Protein AF-A0A1D1ZJM0-F1 (afdb_monomer)

Sequence (199 aa):
EEEEEEEAQLQVHSNWLFLPWQRIHLYFFERVLGKLLDDDSFALPYWNWDQNPNNNSAEDNFANMHYFNVDKTAEHFMGGKHVTGSLERALHHNIQIGVDGPGNPYGEDMGNFYSSGRDAMFYGLHANVDRMWDVWTKAFNHNNLEDEEWLTSAFYLYDENAQLVRVRVSDILDSEKLGYTYEELPEATVPVATTSTRT

Radius of gyration: 19.1 Å; Cα contacts (8 Å, |Δi|>4): 253; chains: 1; bounding box: 69×48×47 Å

Nearest PDB structures (foldseek):
  5ce9-assembly1_A  TM=8.779E-01  e=5.915E-14  Juglans regia
  1bt3-assembly1_A  TM=8.860E-01  e=1.459E-13  Ipomoea batatas
  6els-assembly1_A  TM=8.598E-01  e=2.362E-13  Malus domestica
  6hqj-assembly1_A  TM=8.472E-01  e=2.062E-12  Solanum lycopersicum
  8b74-assembly1_A  TM=6.623E-01  e=1.179E-07  Hahella

Organism: NCBI:txid1678845

Secondary structure (DSSP, 8-state):
------------SSSTTHHHHHHHHHHHHHHHHHHHHT-TT--PPP---S--TT---HHHHHHHHGGGTTTS-HHHHHEETTEE-HIIIIIIHHHHHHHS-TT-TT--STTSTTTGGGSTHHHHHHHHHHHHHHHHHHTS-PPPP--HHHHH-EEEEE-TTS-EEEEEGGGSS-HHHHT--PPPPPPP------PPPP-

Mean predicted aligned error: 7.59 Å

InterPro domains:
  IPR002227 Tyrosinase copper-binding domain [PF00264] (7-65)
  IPR002227 Tyrosinase copper-binding domain [PF00264] (71-138)
  IPR002227 Tyrosinase copper-binding domain [PR00092] (13-30)
  IPR002227 Tyrosinase copper-binding domain [PR00092] (44-49)
  IPR008922 Di-copper centre-containing domain superfamily [G3DSA:1.10.1280.10] (54-190)
  IPR008922 Di-copper centre-containing domain superfamily [SSF48056] (8-186)
  IPR022739 Polyphenol oxidase, central domain [PF12142] (145-186)
  IPR050316 Tyrosinase and Hemocyanin [PTHR11474] (72-187)

Solvent-accessible surface area (backbone atoms only — not comparable to full-atom values): 11789 Å² total; per-residue (Å²): 135,83,80,80,78,76,85,77,76,91,71,49,68,60,13,47,46,33,61,53,49,53,46,55,53,47,55,36,51,39,48,34,48,15,64,76,68,75,30,96,80,57,73,78,66,53,48,77,81,58,64,37,95,87,47,67,19,54,58,52,24,48,55,74,40,48,88,55,50,48,84,74,45,42,50,45,25,46,11,32,90,84,34,58,8,29,46,55,69,43,59,51,45,54,54,33,52,59,70,38,51,94,82,40,94,76,26,57,36,48,45,25,85,93,36,14,83,77,39,75,63,43,58,17,47,50,41,32,55,45,45,51,54,51,44,45,36,65,77,66,67,46,65,75,80,81,49,63,69,61,37,65,38,68,49,77,47,57,43,72,81,73,43,84,42,80,46,39,42,64,76,60,78,48,50,66,85,73,72,52,83,74,86,85,56,51,77,62,76,77,76,77,83,77,79,87,80,85,131

Foldseek 3Di:
DDPPPDPDDDDCAFALNVLVVLLVVLLQVQQLVCVVVVHPPGDDAADPPLADPVARALCSSVVVVVVLVCQPAQCQNRNHHRGGHSLRVPDLQVVQQVPQPPPDPVSPDRNDPVRNVVDPVSSNHSVVVNVSLVCSCPVVVHDHDPDPCQQQDWDWDAHSVRDTDIDGSVCPSDVVSSPDDDDDGDHDPPPDDDDDDDD

pLDDT: mean 85.19, std 14.71, range [40.94, 98.06]

Structure (mmCIF, N/CA/C/O backbone):
data_AF-A0A1D1ZJM0-F1
#
_entry.id   AF-A0A1D1ZJM0-F1
#
loop_
_atom_site.group_PDB
_atom_site.id
_atom_site.type_symbol
_atom_site.label_atom_id
_atom_site.label_alt_id
_atom_site.label_comp_id
_atom_site.label_asym_id
_atom_site.label_entity_id
_atom_site.label_seq_id
_atom_site.pdbx_PDB_ins_code
_atom_site.Cartn_x
_atom_site.Cartn_y
_atom_site.Cartn_z
_atom_site.occupancy
_atom_site.B_iso_or_equiv
_atom_site.auth_seq_id
_atom_site.auth_comp_id
_atom_site.auth_asym_id
_atom_site.auth_atom_id
_atom_site.pdbx_PDB_model_num
ATOM 1 N N . GLU A 1 1 ? -21.356 25.709 -27.944 1.00 40.94 1 GLU A N 1
ATOM 2 C CA . GLU A 1 1 ? -21.095 24.263 -27.979 1.00 40.94 1 GLU A CA 1
ATOM 3 C C . GLU A 1 1 ? -20.621 23.926 -26.582 1.00 40.94 1 GLU A C 1
ATOM 5 O O . GLU A 1 1 ? -19.671 24.547 -26.126 1.00 40.94 1 GLU A O 1
ATOM 10 N N . GLU A 1 2 ? -21.418 23.158 -25.846 1.00 46.84 2 GLU A N 1
ATOM 11 C CA . GLU A 1 2 ? -21.049 22.663 -24.519 1.00 46.84 2 GLU A CA 1
ATOM 12 C C . GLU A 1 2 ? -20.152 21.448 -24.764 1.00 46.84 2 GLU A C 1
ATOM 14 O O . GLU A 1 2 ? -20.564 20.517 -25.455 1.00 46.84 2 GLU A O 1
ATOM 19 N N . GLU A 1 3 ? -18.900 21.511 -24.314 1.00 52.44 3 GLU A N 1
ATOM 20 C CA . GLU A 1 3 ? -18.009 20.354 -24.310 1.00 52.44 3 GLU A CA 1
ATOM 21 C C . GLU A 1 3 ? -18.566 19.366 -23.275 1.00 52.44 3 GLU A C 1
ATOM 23 O O . GLU A 1 3 ? -18.650 19.691 -22.091 1.00 52.44 3 GLU A O 1
ATOM 28 N N . GLU A 1 4 ? -19.020 18.192 -23.721 1.00 57.53 4 GLU A N 1
ATOM 29 C CA . GLU A 1 4 ? -19.275 17.064 -22.823 1.00 57.53 4 GLU A CA 1
ATOM 30 C C . GLU A 1 4 ? -17.941 16.706 -22.153 1.00 57.53 4 GLU A C 1
ATOM 32 O O . GLU A 1 4 ? -17.035 16.188 -22.808 1.00 57.53 4 GLU A O 1
ATOM 37 N N . GLU A 1 5 ? -17.793 17.013 -20.861 1.00 61.44 5 GLU A N 1
ATOM 38 C CA . GLU A 1 5 ? -16.731 16.426 -20.043 1.00 61.44 5 GLU A CA 1
ATOM 39 C C . GLU A 1 5 ? -16.949 14.909 -20.026 1.00 61.44 5 GLU A C 1
ATOM 41 O O . GLU A 1 5 ? -17.910 14.406 -19.444 1.00 61.44 5 GLU A O 1
ATOM 46 N N . GLU A 1 6 ? -16.077 14.176 -20.715 1.00 61.88 6 GLU A N 1
ATOM 47 C CA . GLU A 1 6 ? -16.038 12.718 -20.688 1.00 61.88 6 GLU A CA 1
ATOM 48 C C . GLU A 1 6 ? -15.867 12.263 -19.225 1.00 61.88 6 GLU A C 1
ATOM 50 O O . GLU A 1 6 ? -14.892 12.641 -18.571 1.00 61.88 6 GLU A O 1
ATOM 55 N N . GLU A 1 7 ? -16.827 11.498 -18.679 1.00 64.62 7 GLU A N 1
ATOM 56 C CA . GLU A 1 7 ? -16.760 10.979 -17.304 1.00 64.62 7 GLU A CA 1
ATOM 57 C C . GLU A 1 7 ? -15.490 10.130 -17.130 1.00 64.62 7 GLU A C 1
ATOM 59 O O . GLU A 1 7 ? -15.437 8.951 -17.493 1.00 64.62 7 GLU A O 1
ATOM 64 N N . ALA A 1 8 ? -14.445 10.728 -16.561 1.00 73.81 8 ALA A N 1
ATOM 65 C CA . ALA A 1 8 ? -13.213 10.025 -16.256 1.00 73.81 8 ALA A CA 1
ATOM 66 C C . ALA A 1 8 ? -13.475 8.989 -15.153 1.00 73.81 8 ALA A C 1
ATOM 68 O O . ALA A 1 8 ? -13.790 9.328 -14.010 1.00 73.81 8 ALA A O 1
ATOM 69 N N . GLN A 1 9 ? -13.328 7.705 -15.484 1.00 82.31 9 GLN A N 1
ATOM 70 C CA . GLN A 1 9 ? -13.395 6.635 -14.494 1.00 82.31 9 GLN A CA 1
ATOM 71 C C . GLN A 1 9 ? -12.169 6.691 -13.578 1.00 82.31 9 GLN A C 1
ATOM 73 O O . GLN A 1 9 ? -11.029 6.738 -14.044 1.00 82.31 9 GLN A O 1
ATOM 78 N N . LEU A 1 10 ? -12.397 6.640 -12.264 1.00 87.50 10 LEU A N 1
ATOM 79 C CA . LEU A 1 10 ? -11.316 6.531 -11.289 1.00 87.50 10 LEU A CA 1
ATOM 80 C C . LEU A 1 10 ? -10.560 5.209 -11.493 1.00 87.50 10 LEU A C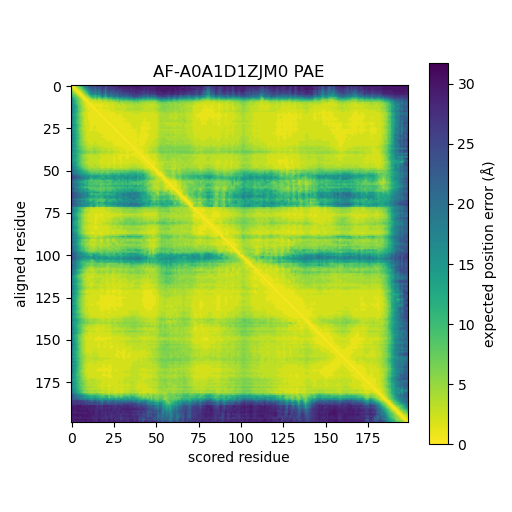 1
ATOM 82 O O . LEU A 1 10 ? -11.136 4.129 -11.365 1.00 87.50 10 LEU A O 1
ATOM 86 N N . GLN A 1 11 ? -9.256 5.304 -11.749 1.00 92.75 11 GLN A N 1
ATOM 87 C CA . GLN A 1 11 ? -8.333 4.175 -11.804 1.00 92.75 11 GLN A CA 1
ATOM 88 C C . GLN A 1 11 ? -7.200 4.404 -10.800 1.00 92.75 11 GLN A C 1
ATOM 90 O O . GLN A 1 11 ? -6.495 5.408 -10.864 1.00 92.75 11 GLN A O 1
ATOM 95 N N . VAL A 1 12 ? -7.022 3.462 -9.876 1.00 95.06 12 VAL A N 1
ATOM 96 C CA . VAL A 1 12 ? -6.002 3.525 -8.813 1.00 95.06 12 VAL A CA 1
ATOM 97 C C . VAL A 1 12 ? -4.722 2.762 -9.163 1.00 95.06 12 VAL A C 1
ATOM 99 O O . VAL A 1 12 ? -3.704 2.952 -8.510 1.00 95.06 12 VAL A O 1
ATOM 102 N N . HIS A 1 13 ? -4.765 1.918 -10.194 1.00 94.94 13 HIS A N 1
ATOM 103 C CA . HIS A 1 13 ? -3.613 1.186 -10.715 1.00 94.94 13 HIS A CA 1
ATOM 104 C C . HIS A 1 13 ? -2.900 1.977 -11.819 1.00 94.94 13 HIS A C 1
ATOM 106 O O . HIS A 1 13 ? -3.483 2.827 -12.496 1.00 94.94 13 HIS A O 1
ATOM 112 N N . SER A 1 14 ? -1.633 1.652 -12.047 1.00 94.19 14 SER A N 1
ATOM 113 C CA . SER A 1 14 ? -0.761 2.223 -13.072 1.00 94.19 14 SER A CA 1
ATOM 114 C C . SER A 1 14 ? -0.530 3.725 -12.934 1.00 94.19 14 SER A C 1
ATOM 116 O O . SER A 1 14 ? -0.312 4.426 -13.922 1.00 94.19 14 SER A O 1
ATOM 118 N N . ASN A 1 15 ? -0.568 4.213 -11.696 1.00 94.94 15 ASN A N 1
ATOM 119 C CA . ASN A 1 15 ? -0.260 5.587 -11.336 1.00 94.94 15 ASN A CA 1
ATOM 120 C C . ASN A 1 15 ? 0.111 5.695 -9.847 1.00 94.94 15 ASN A C 1
ATOM 122 O O . ASN A 1 15 ? 0.038 4.727 -9.092 1.00 94.94 15 ASN A O 1
ATOM 126 N N . TRP A 1 16 ? 0.464 6.903 -9.419 1.00 96.31 16 TRP A N 1
ATOM 127 C CA . TRP A 1 16 ? 0.872 7.241 -8.052 1.00 96.31 16 TRP A CA 1
ATOM 128 C C . TRP A 1 16 ? -0.140 6.906 -6.930 1.00 96.31 16 TRP A C 1
ATOM 130 O O . TRP A 1 16 ? 0.226 6.937 -5.755 1.00 96.31 16 TRP A O 1
ATOM 140 N N . LEU A 1 17 ? -1.401 6.579 -7.244 1.00 97.31 17 LEU A N 1
ATOM 141 C CA . LEU A 1 17 ? -2.429 6.207 -6.266 1.00 97.31 17 LEU A CA 1
ATOM 142 C C . LEU A 1 17 ? -2.340 4.740 -5.845 1.00 97.31 17 LEU A C 1
ATOM 144 O O . LEU A 1 17 ? -2.993 4.370 -4.870 1.00 97.31 17 LEU A O 1
ATOM 148 N N . PHE A 1 18 ? -1.524 3.928 -6.524 1.00 97.19 18 PHE A N 1
ATOM 149 C CA . PHE A 1 18 ? -1.410 2.499 -6.261 1.00 97.19 18 PHE A CA 1
ATOM 150 C C . PHE A 1 18 ? -1.062 2.214 -4.795 1.00 97.19 18 PHE A C 1
ATOM 152 O O . PHE A 1 18 ? -1.856 1.596 -4.092 1.00 97.19 18 PHE A O 1
ATOM 159 N N . LEU A 1 19 ? 0.078 2.705 -4.296 1.00 97.12 19 LEU A N 1
ATOM 160 C CA . LEU A 1 19 ? 0.510 2.408 -2.922 1.00 97.12 19 LEU A CA 1
ATOM 161 C C . LEU A 1 19 ? -0.447 2.970 -1.854 1.00 97.12 19 LEU A C 1
ATOM 163 O O . LEU A 1 19 ? -0.841 2.203 -0.971 1.00 97.12 19 LEU A O 1
ATOM 167 N N . PRO A 1 20 ? -0.901 4.241 -1.933 1.00 97.94 20 PRO A N 1
ATOM 168 C CA . PRO A 1 20 ? -1.884 4.762 -0.986 1.00 97.94 20 PRO A CA 1
ATOM 169 C C . PRO A 1 20 ? -3.190 3.970 -0.950 1.00 97.94 20 PRO A C 1
ATOM 171 O O . PRO A 1 20 ? -3.712 3.701 0.132 1.00 97.94 20 PRO A O 1
ATOM 174 N N . TRP A 1 21 ? -3.711 3.578 -2.117 1.00 97.69 21 TRP A N 1
ATOM 175 C CA . TRP A 1 21 ? -4.933 2.786 -2.206 1.00 97.69 21 TRP A CA 1
ATOM 176 C C . TRP A 1 21 ? -4.777 1.438 -1.500 1.00 97.69 21 TRP A C 1
ATOM 178 O O . TRP A 1 21 ? -5.627 1.082 -0.685 1.00 97.69 21 TRP A O 1
ATOM 188 N N . GLN A 1 22 ? -3.681 0.715 -1.759 1.00 97.31 22 GLN A N 1
ATOM 189 C CA . GLN A 1 22 ? -3.455 -0.588 -1.129 1.00 97.31 22 GLN A CA 1
ATOM 190 C C . GLN A 1 22 ? -3.297 -0.466 0.392 1.00 97.31 22 GLN A C 1
ATOM 192 O O . GLN A 1 22 ? -3.917 -1.242 1.119 1.00 97.31 22 GLN A O 1
ATOM 197 N N . ARG A 1 23 ? -2.563 0.542 0.889 1.00 98.06 23 ARG A N 1
ATOM 198 C CA . ARG A 1 23 ? -2.434 0.802 2.334 1.00 98.06 23 ARG A CA 1
ATOM 199 C C . ARG A 1 23 ? -3.789 1.064 2.989 1.00 98.06 23 ARG A C 1
ATOM 201 O O . ARG A 1 23 ? -4.115 0.447 3.998 1.00 98.06 23 ARG A O 1
ATOM 208 N N . ILE A 1 24 ? -4.597 1.954 2.411 1.00 98.00 24 ILE A N 1
ATOM 209 C CA . ILE A 1 24 ? -5.918 2.298 2.958 1.00 98.00 24 ILE A CA 1
ATOM 210 C C . ILE A 1 24 ? -6.856 1.086 2.926 1.00 98.00 24 ILE A C 1
ATOM 212 O O . ILE A 1 24 ? -7.572 0.834 3.896 1.00 98.00 24 ILE A O 1
ATOM 216 N N . HIS A 1 25 ? -6.849 0.327 1.829 1.00 97.56 25 HIS A N 1
ATOM 217 C CA . HIS A 1 25 ? -7.660 -0.877 1.695 1.00 97.56 25 HIS A CA 1
ATOM 218 C C . HIS A 1 25 ? -7.317 -1.904 2.781 1.00 97.56 25 HIS A C 1
ATOM 220 O O . HIS A 1 25 ? -8.219 -2.383 3.470 1.00 97.56 25 HIS A O 1
ATOM 226 N N . LEU A 1 26 ? -6.029 -2.195 2.977 1.00 97.81 26 LEU A N 1
ATOM 227 C CA . LEU A 1 26 ? -5.570 -3.140 3.994 1.00 97.81 26 LEU A CA 1
ATOM 228 C C . LEU A 1 26 ? -5.827 -2.646 5.414 1.00 97.81 26 LEU A C 1
ATOM 230 O O . LEU A 1 26 ? -6.268 -3.438 6.238 1.00 97.81 26 LEU A O 1
ATOM 234 N N . TYR A 1 27 ? -5.631 -1.353 5.681 1.00 97.81 27 TYR A N 1
ATOM 235 C CA . TYR A 1 27 ? -5.886 -0.756 6.992 1.00 97.81 27 TYR A CA 1
ATOM 236 C C . TYR A 1 27 ? -7.319 -1.020 7.471 1.00 97.81 27 TYR A C 1
ATOM 238 O O . TYR A 1 27 ? -7.537 -1.507 8.580 1.00 97.81 27 TYR A O 1
ATOM 246 N N . PHE A 1 28 ? -8.318 -0.747 6.628 1.00 97.88 28 PHE A N 1
ATOM 247 C CA . PHE A 1 28 ? -9.707 -1.023 6.995 1.00 97.88 28 PHE A CA 1
ATOM 248 C C . PHE A 1 28 ? -10.022 -2.520 6.993 1.00 97.88 28 PHE A C 1
ATOM 250 O O . PHE A 1 28 ? -10.759 -2.981 7.863 1.00 97.88 28 PHE A O 1
ATOM 257 N N . PHE A 1 29 ? -9.453 -3.291 6.062 1.00 97.69 29 PHE A N 1
ATOM 258 C CA . PHE A 1 29 ? -9.653 -4.739 6.013 1.00 97.69 29 PHE A CA 1
ATOM 259 C C . PHE A 1 29 ? -9.155 -5.437 7.289 1.00 97.69 29 PHE A C 1
ATOM 261 O O . PHE A 1 29 ? -9.890 -6.227 7.880 1.00 97.69 29 PHE A O 1
ATOM 268 N N . GLU A 1 30 ? -7.954 -5.097 7.759 1.00 97.81 30 GLU A N 1
ATOM 269 C CA . GLU A 1 30 ? -7.369 -5.609 9.001 1.00 97.81 30 GLU A CA 1
ATOM 270 C C . GLU A 1 30 ? -8.242 -5.285 10.216 1.00 97.81 30 GLU A C 1
ATOM 272 O O . GLU A 1 30 ? -8.583 -6.181 10.986 1.00 97.81 30 GLU A O 1
ATOM 277 N N . ARG A 1 31 ? -8.689 -4.031 10.354 1.00 97.38 31 ARG A N 1
ATOM 278 C CA . ARG A 1 31 ? -9.548 -3.600 11.471 1.00 97.38 31 ARG A CA 1
ATOM 279 C C . ARG A 1 31 ? -10.908 -4.286 11.475 1.00 97.38 31 ARG A C 1
ATOM 281 O O . ARG A 1 31 ? -11.417 -4.655 12.534 1.00 97.38 31 ARG A O 1
ATOM 288 N N . VAL A 1 32 ? -11.505 -4.467 10.295 1.00 97.81 32 VAL A N 1
ATOM 289 C CA . VAL A 1 32 ? -12.755 -5.220 10.146 1.00 97.81 32 VAL A CA 1
ATOM 290 C C . VAL A 1 32 ? -12.545 -6.666 10.596 1.00 97.81 32 VAL A C 1
ATOM 292 O O . VAL A 1 32 ? -13.364 -7.178 11.356 1.00 97.81 32 VAL A O 1
ATOM 295 N N . LEU A 1 33 ? -11.448 -7.312 10.187 1.00 97.19 33 LEU A N 1
ATOM 296 C CA . LEU A 1 33 ? -11.124 -8.670 10.628 1.00 97.19 33 LEU A CA 1
ATOM 297 C C . LEU A 1 33 ? -10.879 -8.751 12.137 1.00 97.19 33 LEU A C 1
ATOM 299 O O . LEU A 1 33 ? -11.481 -9.609 12.776 1.00 97.19 33 LEU A O 1
ATOM 303 N N . GLY A 1 34 ? -10.086 -7.846 12.715 1.00 97.50 34 GLY A N 1
ATOM 304 C CA . GLY A 1 34 ? -9.846 -7.795 14.160 1.00 97.50 34 GLY A CA 1
ATOM 305 C C . GLY A 1 34 ? -11.149 -7.694 14.953 1.00 97.50 34 GLY A C 1
ATOM 306 O O . GLY A 1 34 ? -11.396 -8.489 15.859 1.00 97.50 34 GLY A O 1
ATOM 307 N N . LYS A 1 35 ? -12.072 -6.824 14.523 1.00 97.56 35 LYS A N 1
ATOM 308 C CA . LYS A 1 35 ? -13.403 -6.719 15.137 1.00 97.56 35 LYS A CA 1
ATOM 309 C C . LYS A 1 35 ? -14.249 -7.985 14.973 1.00 97.56 35 LYS A C 1
ATOM 311 O O . LYS A 1 35 ? -14.972 -8.356 15.894 1.00 97.56 35 LYS A O 1
ATOM 316 N N . LEU A 1 36 ? -14.209 -8.635 13.808 1.00 97.81 36 LEU A N 1
ATOM 317 C CA . LEU A 1 36 ? -14.948 -9.882 13.566 1.00 97.81 36 LEU A CA 1
ATOM 318 C C . LEU A 1 36 ? -14.396 -11.063 14.378 1.00 97.81 36 LEU A C 1
ATOM 320 O O . LEU A 1 36 ? -15.150 -11.986 14.688 1.00 97.81 36 LEU A O 1
ATOM 324 N N . LEU A 1 37 ? -13.103 -11.033 14.699 1.00 97.44 37 LEU A N 1
ATOM 325 C CA . LEU A 1 37 ? -12.405 -12.047 15.485 1.00 97.44 37 LEU A CA 1
ATOM 326 C C . LEU A 1 37 ? -12.428 -11.773 16.996 1.00 97.44 37 LEU A C 1
ATOM 328 O O . LEU A 1 37 ? -12.041 -12.661 17.752 1.00 97.44 37 LEU A O 1
ATOM 332 N N . ASP A 1 38 ? -12.907 -10.599 17.424 1.00 97.44 38 ASP A N 1
ATOM 333 C CA . ASP A 1 38 ? -12.798 -10.114 18.810 1.00 97.44 38 ASP A CA 1
ATOM 334 C C . ASP A 1 38 ? -11.329 -10.075 19.285 1.00 97.44 38 ASP A C 1
ATOM 336 O O . ASP A 1 38 ? -10.998 -10.455 20.408 1.00 97.44 38 ASP A O 1
ATOM 340 N N . ASP A 1 39 ? -10.431 -9.654 18.386 1.00 97.06 39 ASP A N 1
ATOM 341 C CA . ASP A 1 39 ? -8.988 -9.569 18.611 1.00 97.06 39 ASP A CA 1
ATOM 342 C C . ASP A 1 39 ? -8.456 -8.194 18.189 1.00 97.06 39 ASP A C 1
ATOM 344 O O . ASP A 1 39 ? -8.120 -7.953 17.027 1.00 97.06 39 ASP A O 1
ATOM 348 N N . ASP A 1 40 ? -8.347 -7.291 19.166 1.00 92.25 40 ASP A N 1
ATOM 349 C CA . ASP A 1 40 ? -7.781 -5.947 18.989 1.00 92.25 40 ASP A CA 1
ATOM 350 C C . ASP A 1 40 ? -6.267 -5.965 18.678 1.00 92.25 40 ASP A C 1
ATOM 352 O O . ASP A 1 40 ? -5.692 -4.918 18.381 1.00 92.25 40 ASP A O 1
ATOM 356 N N . SER A 1 41 ? -5.608 -7.128 18.764 1.00 94.12 41 SER A N 1
ATOM 357 C CA . SER A 1 41 ? -4.193 -7.320 18.415 1.00 94.12 41 SER A CA 1
ATOM 358 C C . SER A 1 41 ? -3.981 -7.996 17.060 1.00 94.12 41 SER A C 1
ATOM 360 O O . SER A 1 41 ? -2.835 -8.244 16.676 1.00 94.12 41 SER A O 1
ATOM 362 N N . PHE A 1 42 ? -5.066 -8.299 16.340 1.00 95.50 42 PHE A N 1
ATOM 363 C CA . PHE A 1 42 ? -4.993 -8.926 15.030 1.00 95.50 42 PHE A CA 1
ATOM 364 C C . PHE A 1 42 ? -4.171 -8.073 14.059 1.00 95.50 42 PHE A C 1
ATOM 366 O O . PHE A 1 42 ? -4.432 -6.884 13.886 1.00 95.50 42 PHE A O 1
ATOM 373 N N . ALA A 1 43 ? -3.222 -8.720 13.387 1.00 95.62 43 ALA A N 1
ATOM 374 C CA . ALA A 1 43 ? -2.433 -8.136 12.315 1.00 95.62 43 ALA A CA 1
ATOM 375 C C . ALA A 1 43 ? -2.402 -9.094 11.121 1.00 95.62 43 ALA A C 1
ATOM 377 O O . ALA A 1 43 ? -2.254 -10.313 11.283 1.00 95.62 43 ALA A O 1
ATOM 378 N N . LEU A 1 44 ? -2.537 -8.553 9.915 1.00 95.31 44 LEU A N 1
ATOM 379 C CA . LEU A 1 44 ? -2.475 -9.329 8.686 1.00 95.31 44 LEU A CA 1
ATOM 380 C C . LEU A 1 44 ? -1.069 -9.911 8.490 1.00 95.31 44 LEU A C 1
ATOM 382 O O . LEU A 1 44 ? -0.074 -9.186 8.573 1.00 95.31 44 LEU A O 1
ATOM 386 N N . PRO A 1 45 ? -0.948 -11.209 8.158 1.00 94.94 45 PRO A N 1
ATOM 387 C CA . PRO A 1 45 ? 0.327 -11.745 7.715 1.00 94.94 45 PRO A CA 1
ATOM 388 C C . PRO A 1 45 ? 0.686 -11.154 6.347 1.00 94.94 45 PRO A C 1
ATOM 390 O O . PRO A 1 45 ? -0.171 -11.017 5.473 1.00 94.94 45 PRO A O 1
ATOM 393 N N . TYR A 1 46 ? 1.970 -10.877 6.131 1.00 94.56 46 TYR A N 1
ATOM 394 C CA . TYR A 1 46 ? 2.494 -10.481 4.826 1.00 94.56 46 TYR A CA 1
ATOM 395 C C . TYR A 1 46 ? 3.222 -11.652 4.155 1.00 94.56 46 TYR A C 1
ATOM 397 O O . TYR A 1 46 ? 3.903 -12.448 4.804 1.00 94.56 46 TYR A O 1
ATOM 405 N N . TRP A 1 47 ? 3.089 -11.776 2.833 1.00 91.94 47 TRP A N 1
ATOM 406 C CA . TRP A 1 47 ? 3.835 -12.767 2.061 1.00 91.94 47 TRP A CA 1
ATOM 407 C C . TRP A 1 47 ? 5.244 -12.237 1.786 1.00 91.94 47 TRP A C 1
ATOM 409 O O . TRP A 1 47 ? 5.444 -11.477 0.848 1.00 91.94 47 TRP A O 1
ATOM 419 N N . ASN A 1 48 ? 6.220 -12.653 2.594 1.00 88.81 48 ASN A N 1
ATOM 420 C CA . ASN A 1 48 ? 7.616 -12.214 2.502 1.00 88.81 48 ASN A CA 1
ATOM 421 C C . ASN A 1 48 ? 8.368 -12.821 1.294 1.00 88.81 48 ASN A C 1
ATOM 423 O O . ASN A 1 48 ? 9.171 -13.742 1.438 1.00 88.81 48 ASN A O 1
ATOM 427 N N . TRP A 1 49 ? 8.062 -12.355 0.083 1.00 86.56 49 TRP A N 1
ATOM 428 C CA . TRP A 1 49 ? 8.661 -12.842 -1.168 1.00 86.56 49 TRP A CA 1
ATOM 429 C C . TRP A 1 49 ? 9.999 -12.172 -1.525 1.00 86.56 49 TRP A C 1
ATOM 431 O O . TRP A 1 49 ? 10.691 -12.651 -2.422 1.00 86.56 49 TRP A O 1
ATOM 441 N N . ASP A 1 50 ? 10.372 -11.085 -0.844 1.00 81.56 50 ASP A N 1
ATOM 442 C CA . ASP A 1 50 ? 11.654 -10.380 -1.003 1.00 81.56 50 ASP A CA 1
ATOM 443 C C . ASP A 1 50 ? 12.786 -10.980 -0.157 1.00 81.56 50 ASP A C 1
ATOM 445 O O . ASP A 1 50 ? 13.954 -10.654 -0.379 1.00 81.56 50 ASP A O 1
ATOM 449 N N . GLN A 1 51 ? 12.459 -11.869 0.787 1.00 82.12 51 GLN A N 1
ATOM 450 C CA . GLN A 1 51 ? 13.426 -12.472 1.695 1.00 82.12 51 GLN A CA 1
ATOM 451 C C . GLN A 1 51 ? 14.538 -13.208 0.943 1.00 82.12 51 GLN A C 1
ATOM 453 O O . GLN A 1 51 ? 14.316 -14.213 0.259 1.00 82.12 51 GLN A O 1
ATOM 458 N N . ASN A 1 52 ? 15.774 -12.765 1.152 1.00 75.25 52 ASN A N 1
ATOM 459 C CA . ASN A 1 52 ? 16.940 -13.507 0.720 1.00 75.25 52 ASN A CA 1
ATOM 460 C C . ASN A 1 52 ? 17.187 -14.694 1.681 1.00 75.25 52 ASN A C 1
ATOM 462 O O . ASN A 1 52 ? 17.328 -14.509 2.892 1.00 75.25 52 ASN A O 1
ATOM 466 N N . PRO A 1 53 ? 17.269 -15.937 1.165 1.00 75.00 53 PRO A N 1
ATOM 467 C CA . PRO A 1 53 ? 17.403 -17.130 2.003 1.00 75.00 53 PRO A CA 1
ATOM 468 C C . PRO A 1 53 ? 18.744 -17.214 2.748 1.00 75.00 53 PRO A C 1
ATOM 470 O O . PRO A 1 53 ? 18.877 -18.023 3.664 1.00 75.00 53 PRO A O 1
ATOM 473 N N . ASN A 1 54 ? 19.741 -16.411 2.360 1.00 76.00 54 ASN A N 1
ATOM 474 C CA . ASN A 1 54 ? 21.082 -16.423 2.945 1.00 76.00 54 ASN A CA 1
ATOM 475 C C . ASN A 1 54 ? 21.357 -15.231 3.877 1.00 76.00 54 ASN A C 1
ATOM 477 O O . ASN A 1 54 ? 22.281 -15.309 4.685 1.00 76.00 54 ASN A O 1
ATOM 481 N N . ASN A 1 55 ? 20.598 -14.138 3.764 1.00 73.50 55 ASN A N 1
ATOM 482 C CA . ASN A 1 55 ? 20.707 -12.962 4.629 1.00 73.50 55 ASN A CA 1
ATOM 483 C C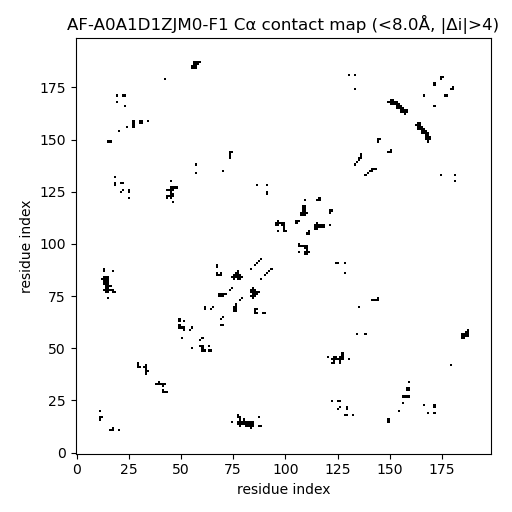 . ASN A 1 55 ? 19.393 -12.177 4.596 1.00 73.50 55 ASN A C 1
ATOM 485 O O . ASN A 1 55 ? 18.889 -11.941 3.516 1.00 73.50 55 ASN A O 1
ATOM 489 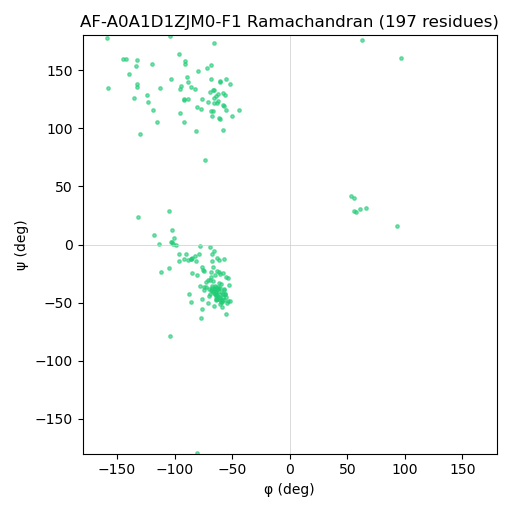N N . ASN A 1 56 ? 18.855 -11.738 5.732 1.00 74.25 56 ASN A N 1
ATOM 490 C CA . ASN A 1 56 ? 17.568 -11.029 5.786 1.00 74.25 56 ASN A CA 1
ATOM 491 C C . ASN A 1 56 ? 17.727 -9.515 6.020 1.00 74.25 56 ASN A C 1
ATOM 493 O O . ASN A 1 56 ? 16.879 -8.897 6.661 1.00 74.25 56 ASN A O 1
ATOM 497 N N . SER A 1 57 ? 18.842 -8.920 5.588 1.00 78.06 57 SER A N 1
ATOM 498 C CA . SER A 1 57 ? 19.036 -7.472 5.710 1.00 78.06 57 SER A CA 1
ATOM 499 C C . SER A 1 57 ? 18.147 -6.711 4.720 1.00 78.06 57 SER A C 1
ATOM 501 O O . SER A 1 57 ? 17.830 -7.220 3.639 1.00 78.06 57 SER A O 1
ATOM 503 N N . ALA A 1 58 ? 17.762 -5.476 5.063 1.00 73.25 58 ALA A N 1
ATOM 504 C CA . ALA A 1 58 ? 16.996 -4.619 4.152 1.00 73.25 58 ALA A CA 1
ATOM 505 C C . ALA A 1 58 ? 17.728 -4.421 2.817 1.00 73.25 58 ALA A C 1
ATOM 507 O O . ALA A 1 58 ? 17.115 -4.518 1.754 1.00 73.25 58 ALA A O 1
ATOM 508 N N . GLU A 1 59 ? 19.045 -4.206 2.870 1.00 74.75 59 GLU A N 1
ATOM 509 C CA . GLU A 1 59 ? 19.877 -4.013 1.682 1.00 74.75 59 GLU A CA 1
ATOM 510 C C . GLU A 1 59 ? 19.918 -5.260 0.802 1.00 74.75 59 GLU A C 1
ATOM 512 O O . GLU A 1 59 ? 19.776 -5.131 -0.406 1.00 74.75 59 GLU A O 1
ATOM 517 N N . ASP A 1 60 ? 20.054 -6.465 1.363 1.00 73.38 60 ASP A N 1
ATOM 518 C CA . ASP A 1 60 ? 20.112 -7.695 0.561 1.00 73.38 60 ASP A CA 1
ATOM 519 C C . ASP A 1 60 ? 18.767 -8.041 -0.078 1.00 73.38 60 ASP A C 1
ATOM 521 O O . ASP A 1 60 ? 18.719 -8.481 -1.233 1.00 73.38 60 ASP A O 1
ATOM 525 N N . ASN A 1 61 ? 17.672 -7.821 0.652 1.00 71.62 61 ASN A N 1
ATOM 526 C CA . ASN A 1 61 ? 16.327 -8.014 0.119 1.00 71.62 61 ASN A CA 1
ATOM 527 C C . ASN A 1 61 ? 16.069 -7.014 -1.024 1.00 71.62 61 ASN A C 1
ATOM 529 O O . ASN A 1 61 ? 15.634 -7.416 -2.102 1.00 71.62 61 ASN A O 1
ATOM 533 N N . PHE A 1 62 ? 16.445 -5.736 -0.864 1.00 72.44 62 PHE A N 1
ATOM 534 C CA . PHE A 1 62 ? 16.352 -4.739 -1.941 1.00 72.44 62 PHE A CA 1
ATOM 535 C C . PHE A 1 62 ? 17.365 -4.953 -3.071 1.00 72.44 62 PHE A C 1
ATOM 537 O O . PHE A 1 62 ? 17.042 -4.677 -4.225 1.00 72.44 62 PHE A O 1
ATOM 544 N N . ALA A 1 63 ? 18.548 -5.508 -2.803 1.00 68.44 63 ALA A N 1
ATOM 545 C CA . ALA A 1 63 ? 19.549 -5.805 -3.824 1.00 68.44 63 ALA A CA 1
ATOM 546 C C . ALA A 1 63 ? 19.068 -6.888 -4.794 1.00 68.44 63 ALA A C 1
ATOM 548 O O . ALA A 1 63 ? 19.256 -6.760 -6.006 1.00 68.44 63 ALA A O 1
ATOM 549 N N . ASN A 1 64 ? 18.358 -7.903 -4.294 1.00 62.97 64 ASN A N 1
ATOM 550 C CA . ASN A 1 64 ? 17.660 -8.865 -5.151 1.00 62.97 64 ASN A CA 1
ATOM 551 C C . ASN A 1 64 ? 16.585 -8.195 -6.024 1.00 62.97 64 ASN A C 1
ATOM 553 O O . ASN A 1 64 ? 16.257 -8.694 -7.102 1.00 62.97 64 ASN A O 1
ATOM 557 N N . MET A 1 65 ? 16.076 -7.038 -5.594 1.00 66.56 65 MET A N 1
ATOM 558 C CA . MET A 1 65 ? 15.085 -6.238 -6.310 1.00 66.56 65 MET A CA 1
ATOM 559 C C . MET A 1 65 ? 15.685 -5.105 -7.162 1.00 66.56 65 MET A C 1
ATOM 561 O O . MET A 1 65 ? 14.959 -4.530 -7.976 1.00 66.56 65 MET A O 1
ATOM 565 N N . HIS A 1 66 ? 16.992 -4.807 -7.073 1.00 65.56 66 HIS A N 1
ATOM 566 C CA . HIS A 1 66 ? 17.656 -3.779 -7.898 1.00 65.56 66 HIS A CA 1
ATOM 567 C C . HIS A 1 66 ? 17.507 -4.042 -9.400 1.00 65.56 66 HIS A C 1
ATOM 569 O O . HIS A 1 66 ? 17.528 -3.099 -10.192 1.00 65.56 66 HIS A O 1
ATOM 575 N N . TYR A 1 67 ? 17.288 -5.298 -9.812 1.00 61.47 67 TYR A N 1
ATOM 576 C CA . TYR A 1 67 ? 16.960 -5.637 -11.201 1.00 61.47 67 TYR A CA 1
ATOM 577 C C . TYR A 1 67 ? 15.750 -4.842 -11.731 1.00 61.47 67 TYR A C 1
ATOM 579 O O . TYR A 1 67 ? 15.672 -4.524 -12.918 1.00 61.47 67 TYR A O 1
ATOM 587 N N . PHE A 1 68 ? 14.836 -4.457 -10.839 1.00 65.00 68 PHE A N 1
ATOM 588 C CA . PHE A 1 68 ? 13.627 -3.703 -11.148 1.00 65.00 68 PHE A CA 1
ATOM 589 C C . PHE A 1 68 ? 13.739 -2.204 -10.840 1.00 65.00 68 PHE A C 1
ATOM 591 O O . PHE A 1 68 ? 12.770 -1.482 -11.048 1.00 65.00 68 PHE A O 1
ATOM 598 N N . ASN A 1 69 ? 14.923 -1.720 -10.435 1.00 67.69 69 ASN A N 1
ATOM 599 C CA . ASN A 1 69 ? 15.228 -0.311 -10.146 1.00 67.69 69 ASN A CA 1
ATOM 600 C C . ASN A 1 69 ? 14.341 0.341 -9.061 1.00 67.69 69 ASN A C 1
ATOM 602 O O . ASN A 1 69 ? 14.141 1.555 -9.082 1.00 67.69 69 ASN A O 1
ATOM 606 N N . VAL A 1 70 ? 13.825 -0.446 -8.113 1.00 66.94 70 VAL A N 1
ATOM 607 C CA . VAL A 1 70 ? 12.858 -0.008 -7.084 1.00 66.94 70 VAL A CA 1
ATOM 608 C C . VAL A 1 70 ? 13.380 1.067 -6.115 1.00 66.94 70 VAL A C 1
ATOM 610 O O . VAL A 1 70 ? 12.614 1.684 -5.388 1.00 66.94 70 VAL A O 1
ATOM 613 N N . ASP A 1 71 ? 14.674 1.349 -6.115 1.00 67.25 71 ASP A N 1
ATOM 614 C CA . ASP A 1 71 ? 15.361 2.220 -5.161 1.00 67.25 71 ASP A CA 1
ATOM 615 C C . ASP A 1 71 ? 15.688 3.630 -5.696 1.00 67.25 71 ASP A C 1
ATOM 617 O O . ASP A 1 71 ? 16.293 4.424 -4.988 1.00 67.25 71 ASP A O 1
ATOM 621 N N . LYS A 1 72 ? 15.309 3.984 -6.933 1.00 74.12 72 LYS A N 1
ATOM 622 C CA . LYS A 1 72 ? 15.840 5.205 -7.580 1.00 74.12 72 LYS A CA 1
ATOM 623 C C . LYS A 1 72 ? 15.235 6.531 -7.118 1.00 74.12 72 LYS A C 1
ATOM 625 O O . LYS A 1 72 ? 15.954 7.424 -6.684 1.00 74.12 72 LYS A O 1
ATOM 630 N N . THR A 1 73 ? 13.938 6.722 -7.335 1.00 87.25 73 THR A N 1
ATOM 631 C CA . THR A 1 73 ? 13.220 7.970 -7.023 1.00 87.25 73 THR A CA 1
ATOM 632 C C . THR A 1 73 ? 11.809 7.638 -6.564 1.00 87.25 73 THR A C 1
ATOM 634 O O . THR A 1 73 ? 11.298 6.568 -6.897 1.00 87.25 73 THR A O 1
ATOM 637 N N . ALA A 1 74 ? 11.157 8.562 -5.853 1.00 89.19 74 ALA A N 1
ATOM 638 C CA . ALA A 1 74 ? 9.757 8.411 -5.450 1.00 89.19 74 ALA A CA 1
ATOM 639 C C . ALA A 1 74 ? 8.848 8.113 -6.652 1.00 89.19 74 ALA A C 1
ATOM 641 O O . ALA A 1 74 ? 8.115 7.133 -6.641 1.00 89.19 74 ALA A O 1
ATOM 642 N N . GLU A 1 75 ? 8.972 8.880 -7.739 1.00 89.44 75 GLU A N 1
ATOM 643 C CA . GLU A 1 75 ? 8.189 8.661 -8.962 1.00 89.44 75 GLU A CA 1
ATOM 644 C C . GLU A 1 75 ? 8.478 7.296 -9.608 1.00 89.44 75 GLU A C 1
ATOM 646 O O . GLU A 1 75 ? 7.573 6.639 -10.115 1.00 89.44 75 GLU A O 1
ATOM 651 N N . HIS A 1 76 ? 9.727 6.821 -9.563 1.00 89.19 76 HIS A N 1
ATOM 652 C CA . HIS A 1 76 ? 10.071 5.516 -10.120 1.00 89.19 76 HIS A CA 1
ATOM 653 C C . HIS A 1 76 ? 9.575 4.356 -9.250 1.00 89.19 76 HIS A C 1
ATOM 655 O O . HIS A 1 76 ? 9.191 3.315 -9.777 1.00 89.19 76 HIS A O 1
ATOM 661 N N . PHE A 1 77 ? 9.597 4.502 -7.927 1.00 90.81 77 PHE A N 1
ATOM 662 C CA . PHE A 1 77 ? 9.137 3.483 -6.986 1.00 90.81 77 PHE A CA 1
ATOM 663 C C . PHE A 1 77 ? 7.604 3.425 -6.928 1.00 90.81 77 PHE A C 1
ATOM 665 O O . PHE A 1 77 ? 7.011 2.380 -7.199 1.00 90.81 77 PHE A O 1
ATOM 672 N N . MET A 1 78 ? 6.980 4.570 -6.639 1.00 92.31 78 MET A N 1
ATOM 673 C CA . MET A 1 78 ? 5.548 4.726 -6.366 1.00 92.31 78 MET A CA 1
ATOM 674 C C . MET A 1 78 ? 4.702 4.881 -7.635 1.00 92.31 78 MET A C 1
ATOM 676 O O . MET A 1 78 ? 3.514 4.572 -7.618 1.00 92.31 78 MET A O 1
ATOM 680 N N . GLY A 1 79 ? 5.306 5.352 -8.728 1.00 93.12 79 GLY A N 1
ATOM 681 C CA . GLY A 1 79 ? 4.607 5.797 -9.930 1.00 93.12 79 GLY A CA 1
ATOM 682 C C . GLY A 1 79 ? 4.410 7.313 -9.961 1.00 93.12 79 GLY A C 1
ATOM 683 O O . GLY A 1 79 ? 4.487 8.000 -8.943 1.00 93.12 79 GLY A O 1
ATOM 684 N N . GLY A 1 80 ? 4.155 7.832 -11.158 1.00 92.62 80 GLY A N 1
ATOM 685 C CA . GLY A 1 80 ? 3.728 9.210 -11.397 1.00 92.62 80 GLY A CA 1
ATOM 686 C C . GLY A 1 80 ? 2.236 9.275 -11.720 1.00 92.62 80 GLY A C 1
ATOM 687 O O . GLY A 1 80 ? 1.562 8.249 -11.821 1.00 92.62 80 GLY A O 1
ATOM 688 N N . LYS A 1 81 ? 1.707 10.478 -11.957 1.00 92.31 81 LYS A N 1
ATOM 689 C CA . LYS A 1 81 ? 0.281 10.693 -12.275 1.00 92.31 81 LYS A CA 1
ATOM 690 C C . LYS A 1 81 ? -0.239 9.826 -13.434 1.00 92.31 81 LYS A C 1
ATOM 692 O O . LYS A 1 81 ? -1.381 9.379 -13.418 1.00 92.31 81 LYS A O 1
ATOM 697 N N . HIS A 1 82 ? 0.611 9.569 -14.426 1.00 91.25 82 HIS A N 1
ATOM 698 C CA . HIS A 1 82 ? 0.286 8.771 -15.615 1.00 91.25 82 HIS A CA 1
ATOM 699 C C . HIS A 1 82 ? 1.354 7.710 -15.917 1.00 91.25 82 HIS A C 1
ATOM 701 O O . HIS A 1 82 ? 1.528 7.306 -17.067 1.00 91.25 82 HIS A O 1
ATOM 707 N N . VAL A 1 83 ? 2.123 7.307 -14.901 1.00 91.06 83 VAL A N 1
ATOM 708 C CA . VAL A 1 83 ? 3.255 6.387 -15.052 1.00 91.06 83 VAL A CA 1
ATOM 709 C C . VAL A 1 83 ? 3.204 5.339 -13.949 1.00 91.06 83 VAL A C 1
ATOM 711 O O . VAL A 1 83 ? 3.185 5.677 -12.769 1.00 91.06 83 VAL A O 1
ATOM 714 N N . THR A 1 84 ? 3.234 4.065 -14.331 1.00 91.38 84 THR A N 1
ATOM 715 C CA . THR A 1 84 ? 3.288 2.931 -13.401 1.00 91.38 84 THR A CA 1
ATOM 716 C C . THR A 1 84 ? 4.613 2.904 -12.638 1.00 91.38 84 THR A C 1
ATOM 718 O O . THR A 1 84 ? 5.685 2.978 -13.247 1.00 91.38 84 THR A O 1
ATOM 721 N N . GLY A 1 85 ? 4.544 2.729 -11.317 1.00 91.69 85 GLY A N 1
ATOM 722 C CA . GLY A 1 85 ? 5.719 2.513 -10.474 1.00 91.69 85 GLY A CA 1
ATOM 723 C C . GLY A 1 85 ? 6.391 1.163 -10.737 1.00 91.69 85 GLY A C 1
ATOM 724 O O . GLY A 1 85 ? 5.768 0.200 -11.184 1.00 91.69 85 GLY A O 1
ATOM 725 N N . SER A 1 86 ? 7.684 1.071 -10.444 1.00 89.75 86 SER A N 1
ATOM 726 C CA . SER A 1 86 ? 8.475 -0.159 -10.582 1.00 89.75 86 SER A CA 1
ATOM 727 C C . SER A 1 86 ? 7.970 -1.288 -9.684 1.00 89.75 86 SER A C 1
ATOM 729 O O . SER A 1 86 ? 7.928 -2.433 -10.134 1.00 89.75 86 SER A O 1
ATOM 731 N N . LEU A 1 87 ? 7.531 -0.976 -8.458 1.00 89.81 87 LEU A N 1
ATOM 732 C CA . LEU A 1 87 ? 6.990 -1.971 -7.530 1.00 89.81 87 LEU A CA 1
ATOM 733 C C . LEU A 1 87 ? 5.706 -2.616 -8.076 1.00 89.81 87 LEU A C 1
ATOM 735 O O . LEU A 1 87 ? 5.590 -3.841 -8.065 1.00 89.81 87 LEU A O 1
ATOM 739 N N . GLU A 1 88 ? 4.793 -1.804 -8.620 1.00 92.19 88 GLU A N 1
ATOM 740 C CA . GLU A 1 88 ? 3.559 -2.271 -9.264 1.00 92.19 88 GLU A CA 1
ATOM 741 C C . GLU A 1 88 ? 3.867 -3.074 -10.537 1.00 92.19 88 GLU A C 1
ATOM 743 O O . GLU A 1 88 ? 3.441 -4.217 -10.688 1.00 92.19 88 GLU A O 1
ATOM 748 N N . ARG A 1 89 ? 4.654 -2.494 -11.452 1.00 87.38 89 ARG A N 1
ATOM 749 C CA . ARG A 1 89 ? 4.882 -3.056 -12.792 1.00 87.38 89 ARG A CA 1
ATOM 750 C C . ARG A 1 89 ? 5.651 -4.369 -12.780 1.00 87.38 89 ARG A C 1
ATOM 752 O O . ARG A 1 89 ? 5.514 -5.161 -13.709 1.00 87.38 89 ARG A O 1
ATOM 759 N N . ALA A 1 90 ? 6.543 -4.544 -11.813 1.00 83.69 90 ALA A N 1
ATOM 760 C CA . ALA A 1 90 ? 7.445 -5.679 -11.787 1.00 83.69 90 ALA A CA 1
ATOM 761 C C . ALA A 1 90 ? 7.011 -6.718 -10.762 1.00 83.69 90 ALA A C 1
ATOM 763 O O . ALA A 1 90 ? 6.461 -7.753 -11.121 1.00 83.69 90 ALA A O 1
ATOM 764 N N . LEU A 1 91 ? 7.308 -6.469 -9.493 1.00 80.12 91 LEU A N 1
ATOM 765 C CA . LEU A 1 91 ? 7.274 -7.500 -8.463 1.00 80.12 91 LEU A CA 1
ATOM 766 C C . LEU A 1 91 ? 5.840 -7.911 -8.144 1.00 80.12 91 LEU A C 1
ATOM 768 O O . LEU A 1 91 ? 5.510 -9.093 -8.215 1.00 80.12 91 LEU A O 1
ATOM 772 N N . HIS A 1 92 ? 4.984 -6.920 -7.884 1.00 87.12 92 HIS A N 1
ATOM 773 C CA . HIS A 1 92 ? 3.562 -7.133 -7.638 1.00 87.12 92 HIS A CA 1
ATOM 774 C C . HIS A 1 92 ? 2.890 -7.831 -8.828 1.00 87.12 92 HIS A C 1
ATOM 776 O O . HIS A 1 92 ? 2.339 -8.918 -8.653 1.00 87.12 92 HIS A O 1
ATOM 782 N N . HIS A 1 93 ? 3.035 -7.285 -10.041 1.00 84.94 93 HIS A N 1
ATOM 783 C CA . HIS A 1 93 ? 2.448 -7.867 -11.249 1.00 84.94 93 HIS A CA 1
ATOM 784 C C . HIS A 1 93 ? 2.891 -9.317 -11.505 1.00 84.94 93 HIS A C 1
ATOM 786 O O . HIS A 1 93 ? 2.049 -10.179 -11.751 1.00 84.94 93 HIS A O 1
ATOM 792 N N . ASN A 1 94 ? 4.195 -9.609 -11.422 1.00 83.19 94 ASN A N 1
ATOM 793 C CA . ASN A 1 94 ? 4.732 -10.942 -11.717 1.00 83.19 94 ASN A CA 1
ATOM 794 C C . ASN A 1 94 ? 4.238 -12.010 -10.734 1.00 83.19 94 ASN A C 1
ATOM 796 O O . ASN A 1 94 ? 3.981 -13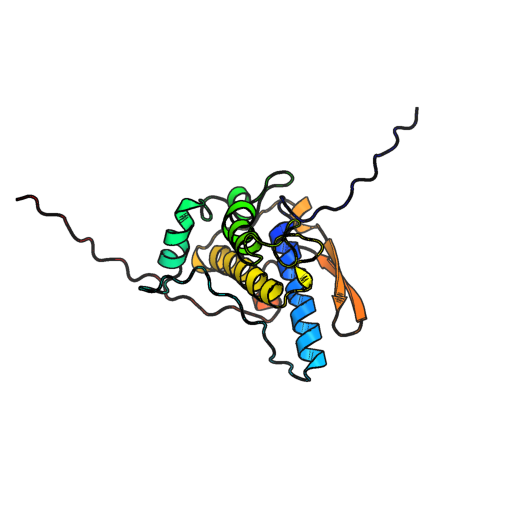.143 -11.141 1.00 83.19 94 ASN A O 1
ATOM 800 N N . ILE A 1 95 ? 4.118 -11.668 -9.449 1.00 82.69 95 ILE A N 1
ATOM 801 C CA . ILE A 1 95 ? 3.595 -12.603 -8.448 1.00 82.69 95 ILE A CA 1
ATOM 802 C C . ILE A 1 95 ? 2.103 -12.815 -8.676 1.00 82.69 95 ILE A C 1
ATOM 804 O O . ILE A 1 95 ? 1.648 -13.956 -8.678 1.00 82.69 95 ILE A O 1
ATOM 808 N N . GLN A 1 96 ? 1.362 -11.736 -8.930 1.00 81.25 96 GLN A N 1
ATOM 809 C CA . GLN A 1 96 ? -0.080 -11.785 -9.117 1.00 81.25 96 GLN A CA 1
ATOM 810 C C . GLN A 1 96 ? -0.488 -12.712 -10.274 1.00 81.25 96 GLN A C 1
ATOM 812 O O . GLN A 1 96 ? -1.350 -13.562 -10.085 1.00 81.25 96 GLN A O 1
ATOM 817 N N . ILE A 1 97 ? 0.188 -12.638 -11.427 1.00 81.62 97 ILE A N 1
ATOM 818 C CA . ILE A 1 97 ? -0.068 -13.542 -12.567 1.00 81.62 97 ILE A CA 1
ATOM 819 C C . ILE A 1 97 ? 0.496 -14.959 -12.373 1.00 81.62 97 ILE A C 1
ATOM 821 O O . ILE A 1 97 ? 0.080 -15.897 -13.051 1.00 81.62 97 ILE A O 1
ATOM 825 N N . GLY A 1 98 ? 1.493 -15.126 -11.500 1.00 81.00 98 GLY A N 1
ATOM 826 C CA . GLY A 1 98 ? 2.172 -16.405 -11.289 1.00 81.00 98 GLY A CA 1
ATO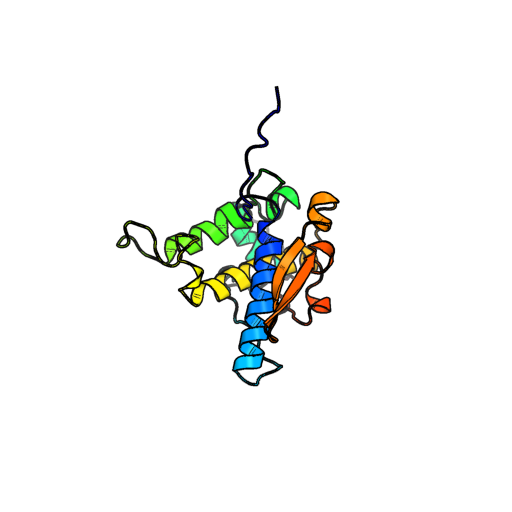M 827 C C . GLY A 1 98 ? 1.344 -17.412 -10.489 1.00 81.00 98 GLY A C 1
ATOM 828 O O . GLY A 1 98 ? 1.584 -18.615 -10.601 1.00 81.00 98 GLY A O 1
ATOM 829 N N . VAL A 1 99 ? 0.377 -16.933 -9.700 1.00 82.88 99 VAL A N 1
ATOM 830 C CA . VAL A 1 99 ? -0.429 -17.763 -8.793 1.00 82.88 99 VAL A CA 1
ATOM 831 C C . VAL A 1 99 ? -1.469 -18.613 -9.536 1.00 82.88 99 VAL A C 1
ATOM 833 O O . VAL A 1 99 ? -1.622 -19.786 -9.199 1.00 82.88 99 VAL A O 1
ATOM 836 N N . ASP A 1 100 ? -2.132 -18.096 -10.577 1.00 75.81 100 ASP A N 1
ATOM 837 C CA . ASP A 1 100 ? -3.293 -18.786 -11.185 1.00 75.81 100 ASP A CA 1
ATOM 838 C C . ASP A 1 100 ? -2.928 -19.942 -12.129 1.00 75.81 100 ASP A C 1
ATOM 840 O O . ASP A 1 100 ? -3.789 -20.707 -12.577 1.00 75.81 100 ASP A O 1
ATOM 844 N N . GLY A 1 101 ? -1.637 -20.103 -12.428 1.00 68.50 101 GLY A N 1
ATOM 845 C CA . GLY A 1 101 ? -1.133 -21.142 -13.317 1.00 68.50 101 GLY A CA 1
ATOM 846 C C . GLY A 1 101 ? -1.643 -21.028 -14.769 1.00 68.50 101 GLY A C 1
ATOM 847 O O . GLY A 1 101 ? -2.469 -20.192 -15.120 1.00 68.50 101 GLY A O 1
ATOM 848 N N . PRO A 1 102 ? -1.161 -21.892 -15.678 1.00 72.31 102 PRO A N 1
ATOM 849 C CA . PRO A 1 102 ? -1.435 -21.766 -17.115 1.00 72.31 102 PRO A CA 1
ATOM 850 C C . PRO A 1 102 ? -2.839 -22.242 -17.539 1.00 72.31 102 PRO A C 1
ATOM 852 O O . PRO A 1 102 ? -3.155 -22.232 -18.727 1.00 72.31 102 PRO A O 1
ATOM 855 N N . GLY A 1 103 ? -3.652 -22.743 -16.603 1.00 74.44 103 GLY A N 1
ATOM 856 C CA . GLY A 1 103 ? -4.939 -23.386 -16.883 1.00 74.44 103 GLY A CA 1
ATOM 857 C C . GLY A 1 103 ? -6.148 -22.452 -16.850 1.00 74.44 103 GLY A C 1
ATOM 858 O O . GLY A 1 103 ? -7.216 -22.866 -17.303 1.00 74.44 103 GLY A O 1
ATOM 859 N N . ASN A 1 104 ? -6.000 -21.225 -16.337 1.00 79.00 104 ASN A N 1
ATOM 860 C CA . ASN A 1 104 ? -7.085 -20.253 -16.305 1.00 79.00 104 ASN A CA 1
ATOM 861 C C . ASN A 1 104 ? -7.012 -19.300 -17.521 1.00 79.00 104 ASN A C 1
ATOM 863 O O . ASN A 1 104 ? -6.095 -18.483 -17.597 1.00 79.00 104 ASN A O 1
ATOM 867 N N . PRO A 1 105 ? -7.982 -19.352 -18.458 1.00 79.00 105 PRO A N 1
ATOM 868 C CA . PRO A 1 105 ? -7.989 -18.492 -19.641 1.00 79.00 105 PRO A CA 1
ATOM 869 C C . PRO A 1 105 ? -8.200 -16.996 -19.353 1.00 79.00 105 PRO A C 1
ATOM 871 O O . PRO A 1 105 ? -7.866 -16.187 -20.217 1.00 79.00 105 PRO A O 1
ATOM 874 N N . TYR A 1 106 ? -8.742 -16.620 -18.191 1.00 82.25 106 TYR A N 1
ATOM 875 C CA . TYR A 1 106 ? -8.970 -15.218 -17.813 1.00 82.25 106 TYR A CA 1
ATOM 876 C C . TYR A 1 106 ? -8.110 -14.760 -16.625 1.00 82.25 106 TYR A C 1
ATOM 878 O O . TYR A 1 106 ? -8.190 -13.593 -16.234 1.00 82.25 106 TYR A O 1
ATOM 886 N N . GLY A 1 107 ? -7.266 -15.654 -16.094 1.00 82.81 107 GLY A N 1
ATOM 887 C CA . GLY A 1 107 ? -6.349 -15.351 -14.996 1.00 82.81 107 GLY A CA 1
ATOM 888 C C . GLY A 1 107 ? -7.052 -15.047 -13.673 1.00 82.81 107 GLY A C 1
ATOM 889 O O . GLY A 1 107 ? -6.567 -14.215 -12.920 1.00 82.81 107 GLY A O 1
ATOM 890 N N . GLU A 1 108 ? -8.214 -15.648 -13.403 1.00 87.75 108 GLU A N 1
ATOM 891 C CA . GLU A 1 108 ? -8.797 -15.612 -12.057 1.00 87.75 108 GLU A CA 1
ATOM 892 C C . GLU A 1 108 ? -8.140 -16.647 -11.116 1.00 87.75 108 GLU A C 1
ATOM 894 O O . GLU A 1 108 ? -7.741 -17.735 -11.531 1.00 87.75 108 GLU A O 1
ATOM 899 N N . ASP A 1 109 ? -8.058 -16.385 -9.819 1.00 88.12 109 ASP A N 1
ATOM 900 C CA . ASP A 1 109 ? -8.546 -15.173 -9.16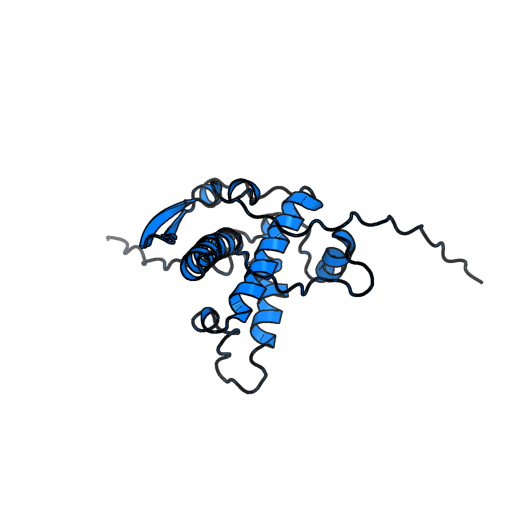0 1.00 88.12 109 ASP A CA 1
ATOM 901 C C . ASP A 1 109 ? -7.493 -14.058 -9.162 1.00 88.12 109 ASP A C 1
ATOM 903 O O . ASP A 1 109 ? -7.836 -12.916 -9.469 1.00 88.12 109 ASP A O 1
ATOM 907 N N . MET A 1 110 ? -6.225 -14.362 -8.893 1.00 89.00 110 MET A N 1
ATOM 908 C CA . MET A 1 110 ? -5.207 -13.363 -8.571 1.00 89.00 110 MET A CA 1
ATOM 909 C C . MET A 1 110 ? -4.830 -12.470 -9.752 1.00 89.00 110 MET A C 1
ATOM 911 O O . MET A 1 110 ? -4.754 -11.260 -9.582 1.00 89.00 110 MET A O 1
ATOM 915 N N . GLY A 1 111 ? -4.656 -13.008 -10.946 1.00 85.50 111 GLY A N 1
ATOM 916 C CA . GLY A 1 111 ? -4.141 -12.367 -12.155 1.00 85.50 111 GLY A CA 1
ATOM 917 C C . GLY A 1 111 ? -5.067 -11.328 -12.779 1.00 85.50 111 GLY A C 1
ATOM 918 O O . GLY A 1 111 ? -4.682 -10.680 -13.756 1.00 85.50 111 GLY A O 1
ATOM 919 N N . ASN A 1 112 ? -6.261 -11.128 -12.216 1.00 87.44 112 ASN A N 1
ATOM 920 C CA . ASN A 1 112 ? -7.217 -10.133 -12.675 1.00 87.44 112 ASN A CA 1
ATOM 921 C C . ASN A 1 112 ? -7.796 -9.299 -11.522 1.00 87.44 112 ASN A C 1
ATOM 923 O O . ASN A 1 112 ? -8.217 -9.823 -10.492 1.00 87.44 112 ASN A O 1
ATOM 927 N N . PHE A 1 113 ? -7.875 -7.977 -11.709 1.00 88.94 113 PHE A N 1
ATOM 928 C CA . PHE A 1 113 ? -8.254 -7.037 -10.648 1.00 88.94 113 PHE A CA 1
ATOM 929 C C . PHE A 1 113 ? -9.668 -7.254 -10.092 1.00 88.94 113 PHE A C 1
ATOM 931 O O . PHE A 1 113 ? -9.900 -7.006 -8.912 1.00 88.94 113 PHE A O 1
ATOM 938 N N . TYR A 1 114 ? -10.630 -7.703 -10.910 1.00 90.31 114 TYR A N 1
ATOM 939 C CA . TYR A 1 114 ? -12.011 -7.896 -10.435 1.00 90.31 114 TYR A CA 1
ATOM 940 C C . TYR A 1 114 ? -12.190 -9.154 -9.578 1.00 90.31 114 TYR A C 1
ATOM 942 O O . TYR A 1 114 ? -13.200 -9.286 -8.882 1.00 90.31 114 TYR A O 1
ATOM 950 N N . SER A 1 115 ? -11.257 -10.101 -9.670 1.00 91.50 115 SER A N 1
ATOM 951 C CA . SER A 1 115 ? -11.332 -11.402 -9.009 1.00 91.50 115 SER A CA 1
ATOM 952 C C . SER A 1 115 ? -10.303 -11.561 -7.901 1.00 91.50 115 SER A C 1
ATOM 954 O O . SER A 1 115 ? -10.563 -12.319 -6.974 1.00 91.50 115 SER A O 1
ATOM 956 N N . SER A 1 116 ? -9.196 -10.814 -7.932 1.00 92.00 116 SER A N 1
ATOM 957 C CA . SER A 1 116 ? -8.047 -11.048 -7.051 1.00 92.00 116 SER A CA 1
ATOM 958 C C . SER A 1 116 ? -8.402 -11.012 -5.571 1.00 92.00 116 SER A C 1
ATOM 960 O O . SER A 1 116 ? -7.954 -11.864 -4.817 1.00 92.00 116 SER A O 1
ATOM 962 N N . GLY A 1 117 ? -9.294 -10.109 -5.159 1.00 92.19 117 GLY A N 1
ATOM 963 C CA . GLY A 1 117 ? -9.759 -10.021 -3.771 1.00 92.19 117 GLY A CA 1
ATOM 964 C C . GLY A 1 117 ? -10.564 -11.230 -3.266 1.00 92.19 117 GLY A C 1
ATOM 965 O O . GLY A 1 117 ? -10.925 -11.261 -2.094 1.00 92.19 117 GLY A O 1
ATOM 966 N N . ARG A 1 118 ? -10.885 -12.214 -4.118 1.00 92.75 118 ARG A N 1
ATOM 967 C CA . ARG A 1 118 ? -11.537 -13.472 -3.711 1.00 92.75 118 ARG A CA 1
ATOM 968 C C . ARG A 1 118 ? -10.549 -14.478 -3.127 1.00 92.75 118 ARG A C 1
ATOM 970 O O . ARG A 1 118 ? -10.960 -15.314 -2.325 1.00 92.75 118 ARG A O 1
ATOM 977 N N . ASP A 1 119 ? -9.277 -14.388 -3.508 1.00 92.25 119 ASP A N 1
ATOM 978 C CA . ASP A 1 119 ? -8.208 -15.207 -2.947 1.00 92.25 119 ASP A CA 1
ATOM 979 C C . ASP A 1 119 ? -7.632 -14.515 -1.705 1.00 92.25 119 ASP A C 1
ATOM 981 O O . ASP A 1 119 ? -7.187 -13.371 -1.759 1.00 92.25 119 ASP A O 1
ATOM 985 N N . ALA A 1 120 ? -7.602 -15.207 -0.565 1.00 92.62 120 ALA A N 1
ATOM 986 C CA . ALA A 1 120 ? -7.039 -14.660 0.667 1.00 92.62 120 ALA A CA 1
ATOM 987 C C . ALA A 1 120 ? -5.543 -14.297 0.534 1.00 92.62 120 ALA A C 1
ATOM 989 O O . ALA A 1 120 ? -5.065 -13.403 1.237 1.00 92.62 120 ALA A O 1
ATOM 990 N N . MET A 1 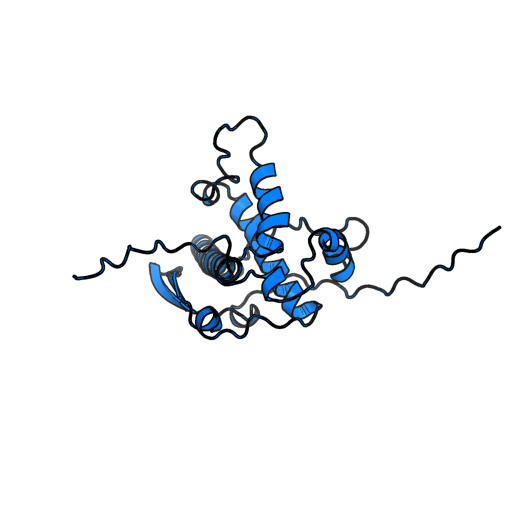121 ? -4.806 -14.940 -0.382 1.00 91.44 121 MET A N 1
ATOM 991 C CA . MET A 1 121 ? -3.404 -14.619 -0.665 1.00 91.44 121 MET A CA 1
ATOM 992 C C . MET A 1 121 ? -3.216 -13.201 -1.215 1.00 91.44 121 MET A C 1
ATOM 994 O O . MET A 1 121 ? -2.138 -12.630 -1.037 1.00 91.44 121 MET A O 1
ATOM 998 N N . PHE A 1 122 ? -4.255 -12.604 -1.809 1.00 94.81 122 PHE A N 1
ATOM 999 C CA . PHE A 1 122 ? -4.259 -11.206 -2.240 1.00 94.81 122 PHE A CA 1
ATOM 1000 C C . PHE A 1 122 ? -3.842 -10.263 -1.114 1.00 94.81 122 PHE A C 1
ATOM 1002 O O . PHE A 1 122 ? -2.950 -9.433 -1.291 1.00 94.81 122 PHE A O 1
ATOM 1009 N N . TYR A 1 123 ? -4.440 -10.428 0.065 1.00 96.69 123 TYR A N 1
ATOM 1010 C CA . TYR A 1 123 ? -4.187 -9.546 1.199 1.00 96.69 123 TYR A CA 1
ATOM 1011 C C . TYR A 1 123 ? -2.758 -9.701 1.722 1.00 96.69 123 TYR A C 1
ATOM 1013 O O . TYR A 1 123 ? -2.117 -8.702 2.027 1.00 96.69 123 TYR A O 1
ATOM 1021 N N . GLY A 1 124 ? -2.215 -10.923 1.728 1.00 95.44 124 GLY A N 1
ATOM 1022 C CA . GLY A 1 124 ? -0.818 -11.166 2.099 1.00 95.44 124 GLY A CA 1
ATOM 1023 C C . GLY A 1 124 ? 0.186 -10.610 1.084 1.00 95.44 124 GLY A C 1
ATOM 1024 O O . GLY A 1 124 ? 1.213 -10.051 1.476 1.00 95.44 124 GLY A O 1
ATOM 1025 N N . LEU A 1 125 ? -0.110 -10.713 -0.218 1.00 94.06 125 LEU A N 1
ATOM 1026 C CA . LEU A 1 125 ? 0.695 -10.099 -1.279 1.00 94.06 125 LEU A CA 1
ATOM 1027 C C . LEU A 1 125 ? 0.731 -8.577 -1.114 1.00 94.06 125 LEU A C 1
ATOM 1029 O O . LEU A 1 125 ? 1.808 -7.980 -1.089 1.00 94.06 125 LEU A O 1
ATOM 1033 N N . HIS A 1 126 ? -0.440 -7.959 -0.977 1.00 96.94 126 HIS A N 1
ATOM 1034 C CA . HIS A 1 126 ? -0.561 -6.513 -0.848 1.00 96.94 126 HIS A CA 1
ATOM 1035 C C . HIS A 1 126 ? -0.015 -5.990 0.486 1.00 96.94 126 HIS A C 1
ATOM 1037 O O . HIS A 1 126 ? 0.544 -4.896 0.504 1.00 96.94 126 HIS A O 1
ATOM 1043 N N . ALA A 1 127 ? -0.083 -6.767 1.572 1.00 97.00 127 ALA A N 1
ATOM 1044 C CA . ALA A 1 127 ? 0.582 -6.425 2.830 1.00 97.00 127 ALA A CA 1
ATOM 1045 C C . ALA A 1 127 ? 2.104 -6.360 2.656 1.00 97.00 127 ALA A C 1
ATOM 1047 O O . ALA A 1 127 ? 2.745 -5.451 3.175 1.00 97.00 127 ALA A O 1
ATOM 1048 N N . ASN A 1 128 ? 2.702 -7.249 1.851 1.00 93.88 128 ASN A N 1
ATOM 1049 C CA . ASN A 1 128 ? 4.132 -7.127 1.567 1.00 93.88 128 ASN A CA 1
ATOM 1050 C C . ASN A 1 128 ? 4.448 -5.951 0.626 1.00 93.88 128 ASN A C 1
ATOM 1052 O O . ASN A 1 128 ? 5.489 -5.321 0.770 1.00 93.88 128 ASN A O 1
ATOM 1056 N N . VAL A 1 129 ? 3.550 -5.601 -0.303 1.00 94.56 129 VAL A N 1
ATOM 1057 C CA . VAL A 1 129 ? 3.673 -4.364 -1.103 1.00 94.56 129 VAL A CA 1
ATOM 1058 C C . VAL A 1 129 ? 3.665 -3.125 -0.200 1.00 94.56 129 VAL A C 1
ATOM 1060 O O . VAL A 1 129 ? 4.488 -2.230 -0.389 1.00 94.56 129 VAL A O 1
ATOM 1063 N N . ASP A 1 130 ? 2.790 -3.084 0.806 1.00 96.81 130 ASP A N 1
ATOM 1064 C CA . ASP A 1 130 ? 2.768 -2.004 1.794 1.00 96.81 130 ASP A CA 1
ATOM 1065 C C . ASP A 1 130 ? 4.036 -1.983 2.667 1.00 96.81 130 ASP A C 1
ATOM 1067 O O . ASP A 1 130 ? 4.634 -0.922 2.864 1.00 96.81 130 ASP A O 1
ATOM 1071 N N . ARG A 1 131 ? 4.520 -3.158 3.097 1.00 93.88 131 ARG A N 1
ATOM 1072 C CA . ARG A 1 131 ? 5.816 -3.304 3.781 1.00 93.88 131 ARG A CA 1
ATOM 1073 C C . ARG A 1 131 ? 6.969 -2.755 2.950 1.00 93.88 131 ARG A C 1
ATOM 1075 O O . ARG A 1 131 ? 7.831 -2.076 3.496 1.00 93.88 131 ARG A O 1
ATOM 1082 N N . MET A 1 132 ? 7.001 -3.005 1.641 1.00 90.62 132 MET A N 1
ATOM 1083 C CA . MET A 1 132 ? 8.047 -2.459 0.766 1.00 90.62 132 MET A CA 1
ATOM 1084 C C . MET A 1 132 ? 8.061 -0.935 0.767 1.00 90.62 132 MET A C 1
ATOM 1086 O O . MET A 1 132 ? 9.138 -0.342 0.764 1.00 90.62 132 MET A O 1
ATOM 1090 N N . TRP A 1 133 ? 6.895 -0.292 0.820 1.00 93.44 133 TRP A N 1
ATOM 1091 C CA . TRP A 1 133 ? 6.824 1.160 0.948 1.00 93.44 133 TRP A CA 1
ATOM 1092 C C . TRP A 1 133 ? 7.332 1.646 2.316 1.00 93.44 133 TRP A C 1
ATOM 1094 O O . TRP A 1 133 ? 8.078 2.628 2.388 1.00 93.44 133 TRP A O 1
ATOM 1104 N N . ASP A 1 134 ? 7.004 0.933 3.394 1.00 92.50 134 ASP A N 1
ATOM 1105 C CA . ASP A 1 134 ? 7.507 1.238 4.738 1.00 92.50 134 ASP A CA 1
ATOM 1106 C C . ASP A 1 134 ? 9.037 1.098 4.827 1.00 92.50 134 ASP A C 1
ATOM 1108 O O . ASP A 1 134 ? 9.721 2.019 5.266 1.00 92.50 134 ASP A O 1
ATOM 1112 N N . VAL A 1 135 ? 9.603 0.005 4.307 1.00 88.56 135 VAL A N 1
ATOM 1113 C CA . VAL A 1 135 ? 11.059 -0.218 4.286 1.00 88.56 135 VAL A CA 1
ATOM 1114 C C . VAL A 1 135 ? 11.761 0.825 3.411 1.00 88.56 135 VAL A C 1
ATOM 1116 O O . VAL A 1 135 ? 12.780 1.381 3.818 1.00 88.56 135 VAL A O 1
ATOM 1119 N N . TRP A 1 136 ? 11.211 1.143 2.237 1.00 88.38 136 TRP A N 1
ATOM 1120 C CA . TRP A 1 136 ? 11.772 2.151 1.332 1.00 88.38 136 TRP A CA 1
ATOM 1121 C C . TRP A 1 136 ? 11.849 3.540 1.982 1.00 88.38 136 TRP A C 1
ATOM 1123 O O . TRP A 1 136 ? 12.859 4.227 1.848 1.00 88.38 136 TRP A O 1
ATOM 1133 N N . THR A 1 137 ? 10.825 3.942 2.739 1.00 89.81 137 THR A N 1
ATOM 1134 C CA . THR A 1 137 ? 10.826 5.234 3.447 1.00 89.81 137 THR A CA 1
ATOM 1135 C C . THR A 1 137 ? 11.699 5.215 4.702 1.00 89.81 137 THR A C 1
ATOM 1137 O O . THR A 1 137 ? 12.511 6.120 4.885 1.00 89.81 137 THR A O 1
ATOM 1140 N N . LYS A 1 138 ? 11.581 4.190 5.556 1.00 87.94 138 LYS A N 1
ATOM 1141 C CA . LYS A 1 138 ? 12.231 4.156 6.877 1.00 87.94 138 LYS A CA 1
ATOM 1142 C C . LYS A 1 138 ? 13.666 3.634 6.851 1.00 87.94 138 LYS A C 1
ATOM 1144 O O . LYS A 1 138 ? 14.547 4.279 7.409 1.00 87.94 138 LYS A O 1
ATOM 1149 N N . ALA A 1 139 ? 13.918 2.492 6.211 1.00 82.38 139 ALA A N 1
ATOM 1150 C CA . ALA A 1 139 ? 15.241 1.861 6.218 1.00 82.38 139 ALA A CA 1
ATOM 1151 C C . ALA A 1 139 ? 16.219 2.550 5.253 1.00 82.38 139 ALA A C 1
ATOM 1153 O O . ALA A 1 139 ? 17.398 2.687 5.563 1.00 82.38 139 ALA A O 1
ATOM 1154 N N . PHE A 1 140 ? 15.728 3.028 4.104 1.00 81.94 140 PHE A N 1
ATOM 1155 C CA . PHE A 1 140 ? 16.552 3.727 3.107 1.00 81.94 140 PHE A CA 1
ATOM 1156 C C . PHE A 1 140 ? 16.460 5.256 3.187 1.00 81.94 140 PHE A C 1
ATOM 1158 O O . PHE A 1 140 ? 17.143 5.951 2.435 1.00 81.94 140 PHE A O 1
ATOM 1165 N N . ASN A 1 141 ? 15.659 5.794 4.114 1.00 85.69 141 ASN A N 1
ATOM 1166 C CA . ASN A 1 141 ? 15.488 7.234 4.324 1.00 85.69 141 ASN A CA 1
ATOM 1167 C C . ASN A 1 141 ? 15.104 7.980 3.027 1.00 85.69 141 ASN A C 1
ATOM 1169 O O . ASN A 1 141 ? 15.635 9.051 2.715 1.00 85.69 141 ASN A O 1
ATOM 1173 N N . HIS A 1 142 ? 14.212 7.381 2.234 1.00 88.31 142 HIS A N 1
ATOM 1174 C CA . HIS A 1 142 ? 13.693 7.995 1.019 1.00 88.31 142 HIS A CA 1
ATOM 1175 C C . HIS A 1 142 ? 12.444 8.835 1.298 1.00 88.31 142 HIS A C 1
ATOM 1177 O O . HIS A 1 142 ? 11.589 8.487 2.113 1.00 88.31 142 HIS A O 1
ATOM 1183 N N . ASN A 1 143 ? 12.318 9.940 0.565 1.00 91.75 143 ASN A N 1
ATOM 1184 C CA . ASN A 1 143 ? 11.177 10.842 0.680 1.00 91.75 143 ASN A CA 1
ATOM 1185 C C . ASN A 1 143 ? 10.040 10.408 -0.247 1.00 91.75 143 ASN A C 1
ATOM 1187 O O . ASN A 1 143 ? 10.275 10.045 -1.398 1.00 91.75 143 ASN A O 1
ATOM 1191 N N . ASN A 1 144 ? 8.806 10.510 0.244 1.00 93.88 144 ASN A N 1
ATOM 1192 C CA . ASN A 1 144 ? 7.600 10.347 -0.569 1.00 93.88 144 ASN A CA 1
ATOM 1193 C C . ASN A 1 144 ? 7.459 11.466 -1.618 1.00 93.88 144 ASN A C 1
ATOM 1195 O O . ASN A 1 144 ? 8.207 12.444 -1.623 1.00 93.88 144 ASN A O 1
ATOM 1199 N N . LEU A 1 145 ? 6.460 11.330 -2.493 1.00 94.00 145 LEU A N 1
ATOM 1200 C CA . LEU A 1 145 ? 6.030 12.411 -3.379 1.00 94.00 145 LEU A CA 1
ATOM 1201 C C . LEU A 1 145 ? 5.555 13.626 -2.563 1.00 94.00 145 LEU A C 1
ATOM 1203 O O . LEU A 1 145 ? 4.853 13.483 -1.562 1.00 94.00 145 LEU A O 1
ATOM 1207 N N . GLU A 1 146 ? 5.916 14.823 -3.022 1.00 94.94 146 GLU A N 1
ATOM 1208 C CA . GLU A 1 146 ? 5.552 16.101 -2.387 1.00 94.94 146 GLU A CA 1
ATOM 1209 C C . GLU A 1 146 ? 4.385 16.809 -3.099 1.00 94.94 146 GLU A C 1
ATOM 1211 O O . GLU A 1 146 ? 3.983 17.902 -2.706 1.00 94.94 146 GLU A O 1
ATOM 1216 N N . ASP A 1 147 ? 3.853 16.201 -4.161 1.00 96.75 147 ASP A N 1
ATOM 1217 C CA . ASP A 1 147 ? 2.803 16.788 -4.988 1.00 96.75 147 ASP A CA 1
ATOM 1218 C C . ASP A 1 147 ? 1.501 16.990 -4.190 1.00 96.75 147 ASP A C 1
ATOM 1220 O O . ASP A 1 147 ? 0.990 16.068 -3.548 1.00 96.75 147 ASP A O 1
ATOM 1224 N N . GLU A 1 148 ? 0.952 18.207 -4.229 1.00 96.94 148 GLU A N 1
ATOM 1225 C CA . GLU A 1 148 ? -0.254 18.570 -3.480 1.00 96.94 148 GLU A CA 1
ATOM 1226 C C . GLU A 1 148 ? -1.490 17.789 -3.951 1.00 96.94 148 GLU A C 1
ATOM 1228 O O . GLU A 1 148 ? -2.323 17.405 -3.127 1.00 96.94 148 GLU A O 1
ATOM 1233 N N . GLU A 1 149 ? -1.612 17.497 -5.248 1.00 95.62 149 GLU A N 1
ATOM 1234 C CA . GLU A 1 149 ? -2.715 16.702 -5.799 1.00 95.62 149 GLU A CA 1
ATOM 1235 C C . GLU A 1 149 ? -2.658 15.272 -5.257 1.00 95.62 149 GLU A C 1
ATOM 1237 O O . GLU A 1 149 ? -3.673 14.718 -4.824 1.00 95.62 149 GLU A O 1
ATOM 1242 N N . TRP A 1 150 ? -1.457 14.696 -5.196 1.00 96.25 150 TRP A N 1
ATOM 1243 C CA . TRP A 1 150 ? -1.253 13.377 -4.610 1.00 96.25 150 TRP A CA 1
ATOM 1244 C C . TRP A 1 150 ? -1.574 13.364 -3.111 1.00 96.25 150 TRP A C 1
ATOM 1246 O O . TRP A 1 150 ? -2.345 12.524 -2.655 1.00 96.25 150 TRP A O 1
ATOM 1256 N N . LEU A 1 151 ? -1.063 14.333 -2.344 1.00 97.56 151 LEU A N 1
ATOM 1257 C CA . LEU A 1 151 ? -1.275 14.417 -0.892 1.00 97.56 151 LEU A CA 1
ATOM 1258 C C . LEU A 1 151 ? -2.744 14.647 -0.509 1.00 97.56 151 LEU A C 1
ATOM 1260 O O . LEU A 1 151 ? -3.213 14.128 0.510 1.00 97.56 151 LEU A O 1
ATOM 1264 N N . THR A 1 152 ? -3.471 15.435 -1.302 1.00 97.56 152 THR A N 1
ATOM 1265 C CA . THR A 1 152 ? -4.872 15.796 -1.034 1.00 97.56 152 THR A CA 1
ATOM 1266 C C . THR A 1 152 ? -5.884 14.804 -1.606 1.00 97.56 152 THR A C 1
ATOM 1268 O O . THR A 1 152 ? -7.052 14.832 -1.188 1.00 97.56 152 THR A O 1
ATOM 1271 N N . SER A 1 153 ? -5.443 13.901 -2.493 1.00 96.75 153 SER A N 1
ATOM 1272 C CA . SER A 1 153 ? -6.240 12.779 -2.992 1.00 96.75 153 SER A CA 1
ATOM 1273 C C . SER A 1 153 ? -6.825 11.979 -1.831 1.00 96.75 153 SER A C 1
ATOM 1275 O O . SER A 1 153 ? -6.174 11.762 -0.805 1.00 96.75 153 SER A O 1
ATOM 1277 N N . ALA A 1 154 ? -8.088 11.577 -1.968 1.00 96.88 154 ALA A N 1
ATOM 1278 C CA . ALA A 1 154 ? -8.833 10.950 -0.888 1.00 96.88 154 ALA A CA 1
ATOM 1279 C C . ALA A 1 154 ? -9.687 9.786 -1.373 1.00 96.88 154 ALA A C 1
ATOM 1281 O O . ALA A 1 154 ? -10.264 9.831 -2.458 1.00 96.88 154 ALA A O 1
ATOM 1282 N N . PHE A 1 155 ? -9.830 8.795 -0.502 1.00 96.75 155 PHE A N 1
ATOM 1283 C CA . PHE A 1 155 ? -10.654 7.616 -0.719 1.00 96.75 155 PHE A CA 1
ATOM 1284 C C . PHE A 1 155 ? -11.737 7.521 0.349 1.00 96.75 155 PHE A C 1
ATOM 1286 O O . PHE A 1 155 ? -11.595 8.059 1.451 1.00 96.75 155 PHE A O 1
ATOM 1293 N N . TYR A 1 156 ? -12.823 6.837 0.002 1.00 96.50 156 TYR A N 1
ATOM 1294 C CA . TYR A 1 156 ? -13.956 6.596 0.885 1.00 96.50 156 TYR A CA 1
ATOM 1295 C C . TYR A 1 156 ? -14.117 5.092 1.077 1.00 96.50 156 TYR A C 1
ATOM 1297 O O . TYR A 1 156 ? -14.377 4.379 0.110 1.00 96.50 156 TYR A O 1
ATOM 1305 N N . LEU A 1 157 ? -13.943 4.613 2.307 1.00 96.69 157 LEU A N 1
ATOM 1306 C CA . LEU A 1 157 ? -14.125 3.206 2.666 1.00 96.69 157 LEU A CA 1
ATOM 1307 C C . LEU A 1 157 ? -14.973 3.091 3.930 1.00 96.69 157 LEU A C 1
ATOM 1309 O O . LEU A 1 157 ? -15.096 4.043 4.701 1.00 96.69 157 LEU A O 1
ATOM 1313 N N . TYR A 1 158 ? -15.577 1.922 4.119 1.00 97.44 158 TYR A N 1
ATOM 1314 C CA . TYR A 1 158 ? -16.280 1.599 5.351 1.00 97.44 158 TYR A CA 1
ATOM 1315 C C . TYR A 1 158 ? -15.297 1.118 6.417 1.00 97.44 158 TYR A C 1
ATOM 1317 O O . TYR A 1 158 ? -14.449 0.273 6.137 1.00 97.44 158 TYR A O 1
ATOM 1325 N N . ASP A 1 159 ? -15.439 1.645 7.629 1.00 97.50 159 ASP A N 1
ATOM 1326 C CA . ASP A 1 159 ? -14.701 1.178 8.800 1.00 97.50 159 ASP A CA 1
ATOM 1327 C C . ASP A 1 159 ? -15.327 -0.087 9.418 1.00 97.50 159 ASP A C 1
ATOM 1329 O O . ASP A 1 159 ? -16.370 -0.591 8.983 1.00 97.50 159 ASP A O 1
ATOM 1333 N N . GLU A 1 160 ? -14.725 -0.582 10.499 1.00 97.00 160 GLU A N 1
ATOM 1334 C CA . GLU A 1 160 ? -15.233 -1.727 11.255 1.00 97.00 160 GLU A CA 1
ATOM 1335 C C . GLU A 1 160 ? -16.630 -1.495 11.875 1.00 97.00 160 GLU A C 1
ATOM 1337 O O . GLU A 1 160 ? -17.301 -2.435 12.308 1.00 97.00 160 GLU A O 1
ATOM 1342 N N . ASN A 1 161 ? -17.120 -0.254 11.912 1.00 97.5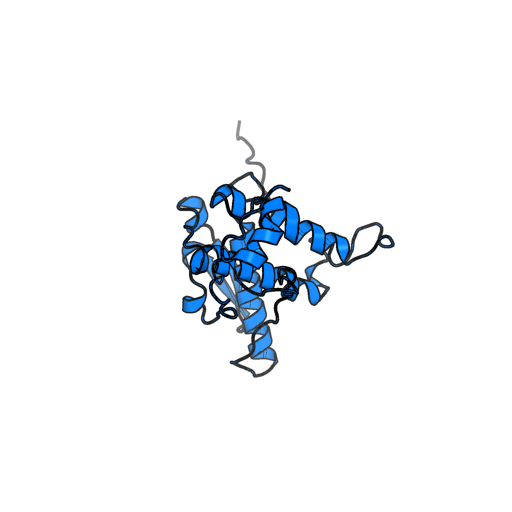0 161 ASN A N 1
ATOM 1343 C CA . ASN A 1 161 ? -18.437 0.147 12.413 1.00 97.50 161 ASN A CA 1
ATOM 1344 C C . ASN A 1 161 ? -19.447 0.421 11.287 1.00 97.50 161 ASN A C 1
ATOM 1346 O O . ASN A 1 161 ? -20.523 0.975 11.548 1.00 97.50 161 ASN A O 1
ATOM 1350 N N . ALA A 1 162 ? -19.120 0.025 10.052 1.00 96.81 162 ALA A N 1
ATOM 1351 C CA . ALA A 1 162 ? -19.907 0.286 8.852 1.00 96.81 162 ALA A CA 1
ATOM 1352 C C . ALA A 1 162 ? -20.184 1.785 8.624 1.00 96.81 162 ALA A C 1
ATOM 1354 O O . ALA A 1 162 ? -21.201 2.160 8.034 1.00 96.81 162 ALA A O 1
ATOM 1355 N N . GLN A 1 163 ? -19.283 2.654 9.087 1.00 98.06 163 GLN A N 1
ATOM 1356 C CA . GLN A 1 163 ? -19.313 4.087 8.826 1.00 98.06 163 GLN A CA 1
ATOM 1357 C C . GLN A 1 163 ? -18.442 4.411 7.620 1.00 98.06 163 GLN A C 1
ATOM 1359 O O . GLN A 1 163 ? -17.332 3.905 7.489 1.00 98.06 163 GLN A O 1
ATOM 1364 N N . LEU A 1 164 ? -18.949 5.266 6.732 1.00 98.00 164 LEU A N 1
ATOM 1365 C CA . LEU A 1 164 ? -18.187 5.729 5.579 1.00 98.00 164 LEU A CA 1
ATOM 1366 C C . LEU A 1 164 ? -17.173 6.787 6.030 1.00 98.00 164 LEU A C 1
ATOM 1368 O O . LEU A 1 164 ? -17.558 7.869 6.478 1.00 98.00 164 LEU A O 1
ATOM 1372 N N . VAL A 1 165 ? -15.886 6.487 5.882 1.00 97.75 165 VAL A N 1
ATOM 1373 C CA . VAL A 1 165 ? -14.773 7.341 6.304 1.00 97.75 165 VAL A CA 1
ATOM 1374 C C . VAL A 1 165 ? -14.023 7.856 5.083 1.00 97.75 165 VAL A C 1
ATOM 1376 O O . VAL A 1 165 ? -13.704 7.100 4.169 1.00 97.75 165 VAL A O 1
ATOM 1379 N N . ARG A 1 166 ? -13.719 9.158 5.082 1.00 97.81 166 ARG A N 1
ATOM 1380 C CA . ARG A 1 166 ? -12.834 9.791 4.097 1.00 97.81 166 ARG A CA 1
ATOM 1381 C C . ARG A 1 166 ? -11.402 9.793 4.625 1.00 97.81 166 ARG A C 1
ATOM 1383 O O . ARG A 1 166 ? -11.160 10.384 5.675 1.00 97.81 166 ARG A O 1
ATOM 1390 N N . VAL A 1 167 ? -10.464 9.245 3.859 1.00 97.50 167 VAL A N 1
ATOM 1391 C CA . VAL A 1 167 ? -9.031 9.214 4.201 1.00 97.50 167 VAL A CA 1
ATOM 1392 C C . VAL A 1 167 ? -8.223 9.864 3.088 1.00 97.50 167 VAL A C 1
ATOM 1394 O O . VAL A 1 167 ? -8.411 9.513 1.923 1.00 97.50 167 VAL A O 1
ATOM 1397 N N . ARG A 1 168 ? -7.349 10.821 3.425 1.00 98.00 168 ARG A N 1
ATOM 1398 C CA . ARG A 1 168 ? -6.402 11.402 2.460 1.00 98.00 168 ARG A CA 1
ATOM 1399 C C . ARG A 1 168 ? -5.086 10.643 2.460 1.00 98.00 168 ARG A C 1
ATOM 1401 O O . ARG A 1 168 ? -4.684 10.096 3.484 1.00 98.00 168 ARG A O 1
ATOM 1408 N N . VAL A 1 169 ? -4.368 10.713 1.344 1.00 97.62 169 VAL A N 1
ATOM 1409 C CA . VAL A 1 169 ? -2.999 10.187 1.247 1.00 97.62 169 VAL A CA 1
ATOM 1410 C C . VAL A 1 169 ? -2.080 10.821 2.296 1.00 97.62 169 VAL A C 1
ATOM 1412 O O . VAL A 1 169 ? -1.299 10.120 2.930 1.00 97.62 169 VAL A O 1
ATOM 1415 N N . SER A 1 170 ? -2.222 12.122 2.571 1.00 97.25 170 SER A N 1
ATOM 1416 C CA . SER A 1 170 ? -1.458 12.803 3.627 1.00 97.25 170 SER A CA 1
ATOM 1417 C C . SER A 1 170 ? -1.591 12.166 5.015 1.00 97.25 170 SER A C 1
ATOM 1419 O O . SER A 1 170 ? -0.693 12.304 5.842 1.00 97.25 170 SER A O 1
ATOM 1421 N N . ASP A 1 171 ? -2.716 11.501 5.288 1.00 96.81 171 ASP A N 1
ATOM 1422 C CA . ASP A 1 171 ? -3.055 10.990 6.616 1.00 96.81 171 ASP A CA 1
ATOM 1423 C C . ASP A 1 171 ? -2.439 9.599 6.880 1.00 96.81 171 ASP A C 1
ATOM 1425 O O . ASP A 1 171 ? -2.411 9.157 8.025 1.00 96.81 171 ASP A O 1
ATOM 1429 N N . ILE A 1 172 ? -1.921 8.922 5.843 1.00 96.75 172 ILE A N 1
ATOM 1430 C CA . ILE A 1 172 ? -1.454 7.520 5.899 1.00 96.75 172 ILE A CA 1
ATOM 1431 C C . ILE A 1 172 ? 0.038 7.333 5.593 1.00 96.75 172 ILE A C 1
ATOM 1433 O O . ILE A 1 172 ? 0.506 6.205 5.431 1.00 96.75 172 ILE A O 1
ATOM 1437 N N . LEU A 1 173 ? 0.799 8.423 5.477 1.00 95.88 173 LEU A N 1
ATOM 1438 C CA . LEU A 1 173 ? 2.224 8.353 5.127 1.00 95.88 173 LEU A CA 1
ATOM 1439 C C . LEU A 1 173 ? 3.068 7.655 6.202 1.00 95.88 173 LEU A C 1
ATOM 1441 O O . LEU A 1 173 ? 4.113 7.096 5.889 1.00 95.88 173 LEU A O 1
ATOM 1445 N N . ASP A 1 174 ? 2.603 7.685 7.450 1.00 93.31 174 ASP A N 1
ATOM 1446 C CA . ASP A 1 174 ? 3.294 7.162 8.623 1.00 93.31 174 ASP A CA 1
ATOM 1447 C C . ASP A 1 174 ? 2.499 5.992 9.218 1.00 93.31 174 ASP A C 1
ATOM 1449 O O . ASP A 1 174 ? 1.452 6.198 9.835 1.00 93.31 174 ASP A O 1
ATOM 1453 N N . SER A 1 175 ? 2.995 4.770 9.013 1.00 92.19 175 SER A N 1
ATOM 1454 C CA . SER A 1 175 ? 2.378 3.525 9.494 1.00 92.19 175 SER A CA 1
ATOM 1455 C C . SER A 1 175 ? 2.240 3.479 11.021 1.00 92.19 175 SER A C 1
ATOM 1457 O O . SER A 1 175 ? 1.219 3.022 11.534 1.00 92.19 175 SER A O 1
ATOM 1459 N N . GLU A 1 176 ? 3.180 4.063 11.772 1.00 92.00 176 GLU A N 1
ATOM 1460 C CA . GLU A 1 176 ? 3.138 4.065 13.242 1.00 92.00 176 GLU A CA 1
ATOM 1461 C C . GLU A 1 176 ? 1.972 4.898 13.771 1.00 92.00 176 GLU A C 1
ATOM 1463 O O . GLU A 1 176 ? 1.324 4.522 14.749 1.00 92.00 176 GLU A O 1
ATOM 1468 N N . LYS A 1 177 ? 1.639 6.002 13.088 1.00 94.12 177 LYS A N 1
ATOM 1469 C CA . LYS A 1 177 ? 0.445 6.799 13.414 1.00 94.12 177 LYS A CA 1
ATOM 1470 C C . LYS A 1 177 ? -0.859 6.067 13.109 1.00 94.12 177 LYS A C 1
ATOM 1472 O O . LYS A 1 177 ? -1.882 6.399 13.707 1.00 94.12 177 LYS A O 1
ATOM 1477 N N . LEU A 1 178 ? -0.828 5.092 12.202 1.00 93.69 178 LEU A N 1
ATOM 1478 C CA . LEU A 1 178 ? -1.963 4.218 11.909 1.00 93.69 178 LEU A CA 1
ATOM 1479 C C . LEU A 1 178 ? -2.089 3.075 12.926 1.00 93.69 178 LEU A C 1
ATOM 1481 O O . LEU A 1 178 ? -3.154 2.468 13.016 1.00 93.69 178 LEU A O 1
ATOM 1485 N N . GLY A 1 179 ? -1.054 2.833 13.736 1.00 93.31 179 GLY A N 1
ATOM 1486 C CA . GLY A 1 179 ? -1.064 1.846 14.813 1.00 93.31 179 GLY A CA 1
ATOM 1487 C C . GLY A 1 179 ? -0.540 0.466 14.420 1.00 93.31 179 GLY A C 1
ATOM 1488 O O . GLY A 1 179 ? -0.767 -0.478 15.171 1.00 93.31 179 GLY A O 1
ATOM 1489 N N . TYR A 1 180 ? 0.164 0.344 13.291 1.00 93.19 180 TYR A N 1
ATOM 1490 C CA . TYR A 1 180 ? 0.803 -0.903 12.870 1.00 93.19 180 TYR A CA 1
ATOM 1491 C C . TYR A 1 180 ? 2.245 -0.659 12.410 1.00 93.19 180 TYR A C 1
ATOM 1493 O O . TYR A 1 180 ? 2.606 0.432 11.970 1.00 93.19 180 TYR A O 1
ATOM 1501 N N . THR A 1 181 ? 3.081 -1.688 12.514 1.00 93.06 181 THR A N 1
ATOM 1502 C CA . THR A 1 181 ? 4.460 -1.688 12.015 1.00 93.06 181 THR A CA 1
ATOM 1503 C C . THR A 1 181 ? 4.807 -3.056 11.443 1.00 93.06 181 THR A C 1
ATOM 1505 O O . THR A 1 181 ? 4.173 -4.061 11.765 1.00 93.06 181 THR A O 1
ATOM 1508 N N . TYR A 1 182 ? 5.831 -3.095 10.593 1.00 91.44 182 TYR A N 1
ATOM 1509 C CA . TYR A 1 182 ? 6.414 -4.342 10.107 1.00 91.44 182 TYR A CA 1
ATOM 1510 C C . TYR A 1 182 ? 7.644 -4.730 10.932 1.00 91.44 182 TYR A C 1
ATOM 1512 O O . TYR A 1 182 ? 8.205 -3.914 11.662 1.00 91.44 182 TYR A O 1
ATOM 1520 N N . GLU A 1 183 ? 8.059 -5.992 10.812 1.00 85.12 183 GLU A N 1
ATOM 1521 C CA . GLU A 1 183 ? 9.287 -6.490 11.436 1.00 85.12 183 GLU A CA 1
ATOM 1522 C C . GLU A 1 183 ? 10.500 -5.659 10.993 1.00 85.12 183 GLU A C 1
ATOM 1524 O O . GLU A 1 183 ? 10.728 -5.465 9.794 1.00 85.12 183 GLU A O 1
ATOM 1529 N N . GLU A 1 184 ? 11.284 -5.186 11.966 1.00 78.19 184 GLU A N 1
ATOM 1530 C CA . GLU A 1 184 ? 12.529 -4.471 11.700 1.00 78.19 184 GLU A CA 1
ATOM 1531 C C . GLU A 1 184 ? 13.543 -5.411 11.044 1.00 78.19 184 GLU A C 1
ATOM 1533 O O . GLU A 1 184 ? 13.874 -6.477 11.569 1.00 78.19 184 GLU A O 1
ATOM 1538 N N . LEU A 1 185 ? 14.068 -4.998 9.892 1.00 74.69 185 LEU A N 1
ATOM 1539 C CA . LEU A 1 185 ? 15.148 -5.718 9.235 1.00 74.69 185 LEU A CA 1
ATOM 1540 C C . LEU A 1 185 ? 16.489 -5.248 9.808 1.00 74.69 185 LEU A C 1
ATOM 1542 O O . LEU A 1 185 ? 16.698 -4.040 9.937 1.00 74.69 185 LEU A O 1
ATOM 1546 N N . PRO A 1 186 ? 17.422 -6.163 10.120 1.00 67.69 186 PRO A N 1
ATOM 1547 C CA . PRO A 1 186 ? 18.755 -5.767 10.545 1.00 67.69 186 PRO A CA 1
ATOM 1548 C C . PRO A 1 186 ? 19.448 -4.955 9.441 1.00 67.69 186 PRO A C 1
ATOM 1550 O O . PRO A 1 186 ? 19.346 -5.289 8.255 1.00 67.69 186 PRO A O 1
ATOM 1553 N N . GLU A 1 187 ? 20.186 -3.911 9.834 1.00 60.16 187 GLU A N 1
ATOM 1554 C CA . GLU A 1 187 ? 21.117 -3.227 8.930 1.00 60.16 187 GLU A CA 1
ATOM 1555 C C . GLU A 1 187 ? 22.100 -4.248 8.344 1.00 60.16 187 GLU A C 1
ATOM 1557 O O . GLU A 1 187 ? 22.525 -5.192 9.025 1.00 60.16 187 GLU A O 1
ATOM 1562 N N . ALA A 1 188 ? 22.468 -4.086 7.073 1.00 55.03 188 ALA A N 1
ATOM 1563 C CA . ALA A 1 188 ? 23.428 -4.993 6.473 1.00 55.03 188 ALA A CA 1
ATOM 1564 C C . ALA A 1 188 ? 24.765 -4.898 7.211 1.00 55.03 188 ALA A C 1
ATOM 1566 O O . ALA A 1 188 ? 25.342 -3.826 7.404 1.00 55.03 188 ALA A O 1
ATOM 1567 N N . THR A 1 189 ? 25.307 -6.050 7.599 1.00 47.59 189 THR A N 1
ATOM 1568 C CA . THR A 1 189 ? 26.719 -6.096 7.974 1.00 47.59 189 THR A CA 1
ATOM 1569 C C . THR A 1 189 ? 27.525 -5.849 6.707 1.00 47.59 189 THR A C 1
ATOM 1571 O O . THR A 1 189 ? 27.509 -6.679 5.802 1.00 47.59 189 THR A O 1
ATOM 1574 N N . VAL A 1 190 ? 28.184 -4.688 6.620 1.00 44.22 190 VAL A N 1
ATOM 1575 C CA . VAL A 1 190 ? 29.030 -4.310 5.479 1.00 44.22 190 VAL A CA 1
ATOM 1576 C C . VAL A 1 190 ? 29.904 -5.512 5.096 1.00 44.22 190 VAL A C 1
ATOM 1578 O O . VAL A 1 190 ? 30.725 -5.938 5.919 1.00 44.22 190 VAL A O 1
ATOM 1581 N N . PRO A 1 191 ? 29.757 -6.097 3.892 1.00 48.34 191 PRO A N 1
ATOM 1582 C CA . PRO A 1 191 ? 30.588 -7.220 3.505 1.00 48.34 191 PRO A CA 1
ATOM 1583 C C . PRO A 1 191 ? 32.040 -6.743 3.471 1.00 48.34 191 PRO A C 1
ATOM 1585 O O . PRO A 1 191 ? 32.386 -5.779 2.785 1.00 48.34 191 PRO A O 1
ATOM 1588 N N . VAL A 1 192 ? 32.905 -7.407 4.242 1.00 44.09 192 VAL A N 1
ATOM 1589 C CA . VAL A 1 192 ? 34.349 -7.159 4.213 1.00 44.09 192 VAL A CA 1
ATOM 1590 C C . VAL A 1 192 ? 34.811 -7.336 2.769 1.00 44.09 192 VAL A C 1
ATOM 1592 O O . VAL A 1 192 ? 34.713 -8.431 2.211 1.00 44.09 192 VAL A O 1
ATOM 1595 N N . ALA A 1 193 ? 35.291 -6.250 2.156 1.00 43.28 193 ALA A N 1
ATOM 1596 C CA . ALA A 1 193 ? 35.779 -6.248 0.785 1.00 43.28 193 ALA A CA 1
ATOM 1597 C C . ALA A 1 193 ? 36.774 -7.400 0.590 1.00 43.28 193 ALA A C 1
ATOM 1599 O O . ALA A 1 193 ? 37.871 -7.396 1.149 1.00 43.28 193 ALA A O 1
ATOM 1600 N N . THR A 1 194 ? 36.379 -8.413 -0.181 1.00 45.59 194 THR A N 1
ATOM 1601 C CA . THR A 1 194 ? 37.260 -9.538 -0.486 1.00 45.59 194 THR A CA 1
ATOM 1602 C C . THR A 1 194 ? 37.994 -9.208 -1.777 1.00 45.59 194 THR A C 1
ATOM 1604 O O . THR A 1 194 ? 37.418 -9.199 -2.864 1.00 45.59 194 THR A O 1
ATOM 1607 N N . THR A 1 195 ? 39.272 -8.859 -1.661 1.00 43.66 195 THR A N 1
ATOM 1608 C CA . THR A 1 195 ? 40.115 -8.493 -2.800 1.00 43.66 195 THR A CA 1
ATOM 1609 C C . THR A 1 195 ? 40.431 -9.732 -3.637 1.00 43.66 195 THR A C 1
ATOM 1611 O O . THR A 1 195 ? 41.029 -10.687 -3.143 1.00 43.66 195 THR A O 1
ATOM 1614 N N . SER A 1 196 ? 40.082 -9.717 -4.925 1.00 46.03 196 SER A N 1
ATOM 1615 C CA . SER A 1 196 ? 40.534 -10.746 -5.866 1.00 46.03 196 SER A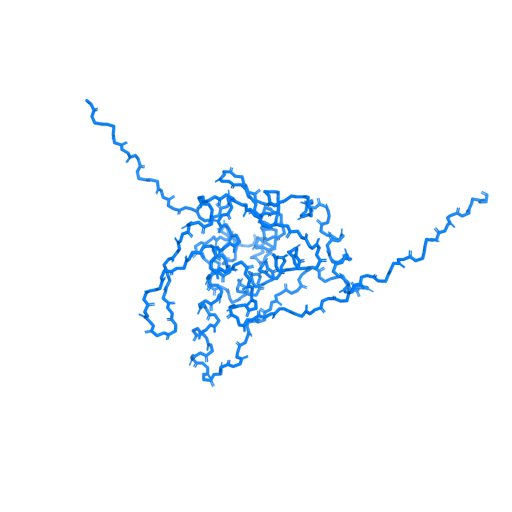 CA 1
ATOM 1616 C C . SER A 1 196 ? 42.051 -10.643 -6.046 1.00 46.03 196 SER A C 1
ATOM 1618 O O . SER A 1 196 ? 42.555 -9.609 -6.486 1.00 46.03 196 SER A O 1
ATOM 1620 N N . THR A 1 197 ? 42.789 -11.715 -5.757 1.00 49.00 197 THR A N 1
ATOM 1621 C CA . THR A 1 197 ? 44.198 -11.843 -6.158 1.00 49.00 197 THR A CA 1
ATOM 1622 C C . THR A 1 197 ? 44.273 -12.618 -7.469 1.00 49.00 197 THR A C 1
ATOM 1624 O O . THR A 1 197 ? 43.588 -13.619 -7.660 1.00 49.00 197 THR A O 1
ATOM 1627 N N . ARG A 1 198 ? 45.063 -12.110 -8.416 1.00 42.16 198 ARG A N 1
ATOM 1628 C CA . ARG A 1 198 ? 45.304 -12.752 -9.710 1.00 42.16 198 ARG A CA 1
ATOM 1629 C C . ARG A 1 198 ? 46.548 -13.631 -9.579 1.00 42.16 198 ARG A C 1
ATOM 1631 O O . ARG A 1 198 ? 47.589 -13.111 -9.186 1.00 42.16 198 ARG A O 1
ATOM 1638 N N . THR A 1 199 ? 46.439 -14.919 -9.898 1.00 57.81 199 THR A N 1
ATOM 1639 C CA . THR A 1 199 ? 47.598 -15.797 -10.156 1.00 57.81 199 THR A CA 1
ATOM 1640 C C . THR A 1 199 ? 48.025 -15.722 -11.607 1.00 57.81 199 THR A C 1
ATOM 1642 O O . THR A 1 199 ? 47.115 -15.636 -12.466 1.00 57.81 199 THR A O 1
#